Protein AF-A0A954GUY1-F1 (afdb_monomer_lite)

pLDDT: mean 86.84, std 15.55, range [29.59, 98.56]

Structure (mmCIF, N/CA/C/O backbone):
data_AF-A0A954GUY1-F1
#
_entry.id   AF-A0A954GUY1-F1
#
loop_
_atom_site.group_PDB
_atom_site.id
_atom_site.type_symbol
_atom_site.label_atom_id
_atom_site.label_alt_id
_atom_site.label_comp_id
_atom_site.label_asym_id
_atom_site.label_entity_id
_atom_site.label_seq_id
_atom_site.pdbx_PDB_ins_code
_atom_site.Cartn_x
_atom_site.Cartn_y
_atom_site.Cartn_z
_atom_site.occupancy
_atom_site.B_iso_or_equiv
_atom_site.auth_seq_id
_atom_site.auth_comp_id
_atom_site.auth_asym_id
_atom_site.auth_atom_id
_atom_site.pdbx_PDB_model_num
ATOM 1 N N . MET A 1 1 ? -29.092 -12.539 10.239 1.00 31.38 1 MET A N 1
ATOM 2 C CA . MET A 1 1 ? -29.352 -12.751 8.802 1.00 31.38 1 MET A CA 1
ATOM 3 C C . MET A 1 1 ? -28.123 -12.227 8.093 1.00 31.38 1 MET A C 1
ATOM 5 O O . MET A 1 1 ? -27.910 -11.026 8.107 1.00 31.38 1 MET A O 1
ATOM 9 N N . ASN A 1 2 ? -27.245 -13.135 7.669 1.00 33.47 2 ASN A N 1
ATOM 10 C CA . ASN A 1 2 ? -25.971 -12.794 7.042 1.00 33.47 2 ASN A CA 1
ATOM 11 C C . ASN A 1 2 ? -26.189 -12.755 5.531 1.00 33.47 2 ASN A C 1
ATOM 13 O O . ASN A 1 2 ? -26.089 -13.796 4.884 1.00 33.47 2 ASN A O 1
ATOM 17 N N . ASP A 1 3 ? -26.485 -11.577 4.988 1.00 29.59 3 ASP A N 1
ATOM 18 C CA . ASP A 1 3 ? -26.304 -11.338 3.558 1.00 29.59 3 ASP A CA 1
ATOM 19 C C . ASP A 1 3 ? -24.805 -11.185 3.309 1.00 29.59 3 ASP A C 1
ATOM 21 O O . ASP A 1 3 ? -24.199 -10.134 3.513 1.00 29.59 3 ASP A O 1
ATOM 25 N N . THR A 1 4 ? -24.178 -12.291 2.920 1.00 36.16 4 THR A N 1
ATOM 26 C CA . THR A 1 4 ? -22.857 -12.262 2.302 1.00 36.16 4 THR A CA 1
ATOM 27 C C . THR A 1 4 ? -23.046 -11.748 0.879 1.00 36.16 4 THR A C 1
ATOM 29 O O . THR A 1 4 ? -23.189 -12.524 -0.061 1.00 36.16 4 THR A O 1
ATOM 32 N N . ASN A 1 5 ? -23.067 -10.420 0.721 1.00 36.03 5 ASN A N 1
ATOM 33 C CA . ASN A 1 5 ? -22.909 -9.757 -0.575 1.00 36.03 5 ASN A CA 1
ATOM 34 C C . ASN A 1 5 ? -21.495 -10.038 -1.100 1.00 36.03 5 ASN A C 1
ATOM 36 O O . ASN A 1 5 ? -20.594 -9.206 -1.042 1.00 36.03 5 ASN A O 1
ATOM 40 N N . THR A 1 6 ? -21.288 -11.259 -1.578 1.00 42.12 6 THR A N 1
ATOM 41 C CA . THR A 1 6 ? -20.234 -11.561 -2.533 1.00 42.12 6 THR A CA 1
ATOM 42 C C . THR A 1 6 ? -20.840 -11.276 -3.894 1.00 42.12 6 THR A C 1
ATOM 44 O O . THR A 1 6 ? -21.553 -12.101 -4.459 1.00 42.12 6 THR A O 1
ATOM 47 N N . GLU A 1 7 ? -20.630 -10.061 -4.402 1.00 46.75 7 GLU A N 1
ATOM 48 C CA . GLU A 1 7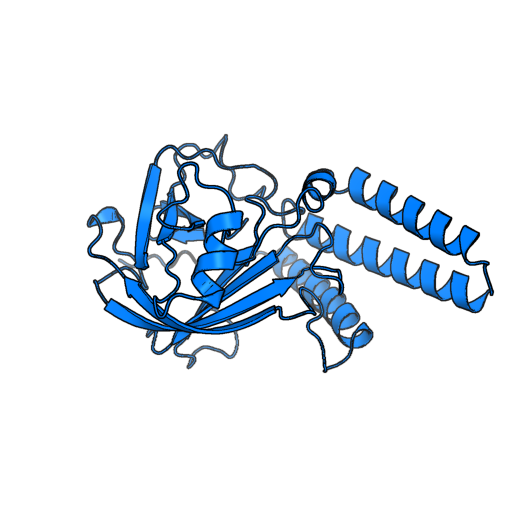 ? -20.864 -9.805 -5.819 1.00 46.75 7 GLU A CA 1
ATOM 49 C C . GLU A 1 7 ? -19.947 -10.753 -6.596 1.00 46.75 7 GLU A C 1
ATOM 51 O O . GLU A 1 7 ? -18.726 -10.589 -6.646 1.00 46.75 7 GLU A O 1
ATOM 56 N N . THR A 1 8 ? -20.526 -11.812 -7.155 1.00 47.88 8 THR A N 1
ATOM 57 C CA . THR A 1 8 ? -19.846 -12.635 -8.145 1.00 47.88 8 THR A CA 1
ATOM 58 C C . THR A 1 8 ? -19.613 -11.738 -9.353 1.00 47.88 8 THR A C 1
ATOM 60 O O . THR A 1 8 ? -20.567 -11.412 -10.060 1.00 47.88 8 THR A O 1
ATOM 63 N N . GLY A 1 9 ? -18.367 -11.289 -9.535 1.00 54.41 9 GLY A N 1
ATOM 64 C CA . GLY A 1 9 ? -17.975 -10.423 -10.645 1.00 54.41 9 GLY A CA 1
ATOM 65 C C . GLY A 1 9 ? -18.486 -10.954 -11.984 1.00 54.41 9 GLY A C 1
ATOM 66 O O . GLY A 1 9 ? -18.599 -12.166 -12.196 1.00 54.41 9 GLY A O 1
ATOM 67 N N . SER A 1 10 ? -18.825 -10.035 -12.881 1.00 64.19 10 SER A N 1
ATOM 68 C CA . SER A 1 10 ? -19.321 -10.355 -14.217 1.00 64.19 10 SER A CA 1
ATOM 69 C C . SER A 1 10 ? -18.296 -11.187 -15.008 1.00 64.19 10 SER A C 1
ATOM 71 O O . SER A 1 10 ? -17.106 -11.215 -14.685 1.00 64.19 10 SER A O 1
ATOM 73 N N . GLY A 1 11 ? -18.726 -11.854 -16.087 1.00 70.88 11 GLY A N 1
ATOM 74 C CA . GLY A 1 11 ? -17.804 -12.587 -16.971 1.00 70.88 11 GLY A CA 1
ATOM 75 C C . GLY A 1 11 ? -16.647 -11.720 -17.495 1.00 70.88 11 GLY A C 1
ATOM 76 O O . GLY A 1 11 ? -15.537 -12.219 -17.678 1.00 70.88 11 GLY A O 1
ATOM 77 N N . ASP A 1 12 ? -16.878 -10.414 -17.641 1.00 80.75 12 ASP A N 1
ATOM 78 C CA . ASP A 1 12 ? -15.873 -9.436 -18.058 1.00 80.75 12 ASP A CA 1
ATOM 79 C C . ASP A 1 12 ? -14.805 -9.188 -16.977 1.00 80.75 12 ASP A C 1
ATOM 81 O O . ASP A 1 12 ? -13.627 -9.008 -17.301 1.00 80.75 12 ASP A O 1
ATOM 85 N N . ASP A 1 13 ? -15.172 -9.247 -15.692 1.00 86.62 13 ASP A N 1
ATOM 86 C CA . ASP A 1 13 ? -14.234 -9.060 -14.577 1.00 86.62 13 ASP A CA 1
ATOM 87 C C . ASP A 1 13 ? -13.261 -10.237 -14.466 1.00 86.62 13 ASP A C 1
ATOM 89 O O . ASP A 1 13 ? -12.063 -10.047 -14.243 1.00 86.62 13 ASP A O 1
ATOM 93 N N . ALA A 1 14 ? -13.740 -11.462 -14.699 1.00 87.88 14 ALA A N 1
ATOM 94 C CA . ALA A 1 14 ? -12.888 -12.649 -14.720 1.00 87.88 14 ALA A CA 1
ATOM 95 C C . ALA A 1 14 ? -11.826 -12.570 -15.832 1.00 87.88 14 ALA A C 1
ATOM 97 O O . ALA A 1 14 ? -10.655 -12.881 -15.594 1.00 87.88 14 ALA A O 1
ATOM 98 N N . VAL A 1 15 ? -12.214 -12.106 -17.026 1.00 94.06 15 VAL A N 1
ATOM 99 C CA . VAL A 1 15 ? -11.291 -11.903 -18.155 1.00 94.06 15 VAL A CA 1
ATOM 100 C C . VAL A 1 15 ? -10.255 -10.829 -17.826 1.00 94.06 15 VAL A C 1
ATOM 102 O O . VAL A 1 15 ? -9.061 -11.044 -18.041 1.00 94.06 15 VAL A O 1
ATOM 105 N N . LEU A 1 16 ? -10.685 -9.697 -17.263 1.00 94.62 16 LEU A N 1
ATOM 106 C CA . LEU A 1 16 ? -9.789 -8.617 -16.850 1.00 94.62 16 LEU A CA 1
ATOM 107 C C . LEU A 1 16 ? -8.754 -9.095 -15.821 1.00 94.62 16 LEU A C 1
ATOM 109 O O . LEU A 1 16 ? -7.556 -8.842 -15.976 1.00 94.62 16 LEU A O 1
ATOM 113 N N . LEU A 1 17 ? -9.197 -9.808 -14.784 1.00 92.31 17 LEU A N 1
ATOM 114 C CA . LEU A 1 17 ? -8.309 -10.346 -13.754 1.00 92.31 17 LEU A CA 1
ATOM 115 C C . LEU A 1 17 ? -7.301 -11.335 -14.341 1.00 92.31 17 LEU A C 1
ATOM 117 O O . LEU A 1 17 ? -6.128 -11.301 -13.967 1.00 92.31 17 LEU A O 1
ATOM 121 N N . GLU A 1 18 ? -7.715 -12.174 -15.289 1.00 94.25 18 GLU A N 1
ATOM 122 C CA . GLU A 1 18 ? -6.805 -13.110 -15.949 1.00 94.25 18 GLU A CA 1
ATOM 123 C C . GLU A 1 18 ? -5.757 -12.395 -16.812 1.00 94.25 18 GLU A C 1
ATOM 125 O O . GLU A 1 18 ? -4.575 -12.744 -16.781 1.00 94.25 18 GLU A O 1
ATOM 130 N N . GLN A 1 19 ? -6.139 -11.323 -17.510 1.00 96.19 19 GLN A N 1
ATOM 131 C CA . GLN A 1 19 ? -5.190 -10.483 -18.246 1.00 96.19 19 GLN A CA 1
ATOM 132 C C . GLN A 1 19 ? -4.168 -9.823 -17.313 1.00 96.19 19 GLN A C 1
ATOM 134 O O . GLN A 1 19 ? -2.970 -9.814 -17.617 1.00 96.19 19 GLN A O 1
ATOM 139 N N . ILE A 1 20 ? -4.615 -9.312 -16.162 1.00 95.50 20 ILE A N 1
ATOM 140 C CA . ILE A 1 20 ? -3.731 -8.731 -15.145 1.00 95.50 20 ILE A CA 1
ATOM 141 C C . ILE A 1 20 ? -2.774 -9.796 -14.602 1.00 95.50 20 ILE A C 1
ATOM 143 O O . ILE A 1 20 ? -1.567 -9.551 -14.547 1.00 95.50 20 ILE A O 1
ATOM 147 N N . ARG A 1 21 ? -3.268 -10.995 -14.257 1.00 92.75 21 ARG A N 1
ATOM 148 C CA . ARG A 1 21 ? -2.424 -12.115 -13.805 1.00 92.75 21 ARG A CA 1
ATOM 149 C C . ARG A 1 21 ? -1.386 -12.493 -14.854 1.00 92.75 21 ARG A C 1
ATOM 151 O O . ARG A 1 21 ? -0.208 -12.609 -14.523 1.00 92.75 21 ARG A O 1
ATOM 158 N N . GLY A 1 22 ? -1.791 -12.628 -16.116 1.00 94.12 22 GLY A N 1
ATOM 159 C CA . GLY A 1 22 ? -0.888 -12.942 -17.221 1.00 94.12 22 GLY A CA 1
ATOM 160 C C . GLY A 1 22 ? 0.193 -11.877 -17.424 1.00 94.12 22 GLY A C 1
ATOM 161 O O . GLY A 1 22 ? 1.364 -12.208 -17.612 1.00 94.12 22 GLY A O 1
ATOM 162 N N . ALA A 1 23 ? -0.166 -10.594 -17.339 1.00 93.06 23 ALA A N 1
ATOM 163 C CA . ALA A 1 23 ? 0.793 -9.497 -17.426 1.00 93.06 23 ALA A CA 1
ATOM 164 C C . ALA A 1 23 ? 1.760 -9.478 -16.227 1.00 93.06 23 ALA A C 1
ATOM 166 O O . ALA A 1 23 ? 2.970 -9.356 -16.417 1.00 93.06 23 ALA A O 1
ATOM 167 N N . MET A 1 24 ? 1.261 -9.679 -15.005 1.00 90.94 24 MET A N 1
ATOM 168 C CA . MET A 1 24 ? 2.088 -9.763 -13.796 1.00 90.94 24 MET A CA 1
ATOM 169 C C . MET A 1 24 ? 3.015 -10.982 -13.794 1.00 90.94 24 MET A C 1
ATOM 171 O O . MET A 1 24 ? 4.158 -10.877 -13.347 1.00 90.94 24 MET A O 1
ATOM 175 N N . LYS A 1 25 ? 2.574 -12.120 -14.342 1.00 90.81 25 LYS A N 1
ATOM 176 C CA . LYS A 1 25 ? 3.417 -13.309 -14.513 1.00 90.81 25 LYS A CA 1
ATOM 177 C C . LYS A 1 25 ? 4.638 -13.000 -15.381 1.00 90.81 25 LYS A C 1
ATOM 179 O O . LYS A 1 25 ? 5.750 -13.314 -14.972 1.00 90.81 25 LYS A O 1
ATOM 184 N N . LYS A 1 26 ? 4.454 -12.297 -16.505 1.00 89.69 26 LYS A N 1
ATOM 185 C CA . LYS A 1 26 ? 5.567 -11.858 -17.371 1.00 89.69 26 LYS A CA 1
ATOM 186 C C . LYS A 1 26 ? 6.547 -10.941 -16.639 1.00 89.69 26 LYS A C 1
ATOM 188 O O . LYS A 1 26 ? 7.754 -11.051 -16.835 1.00 89.69 26 LYS A O 1
ATOM 193 N N . VAL A 1 27 ? 6.046 -10.049 -15.779 1.00 86.94 27 VAL A N 1
ATOM 194 C CA . VAL A 1 27 ? 6.910 -9.216 -14.925 1.00 86.94 27 VAL A CA 1
ATOM 195 C C . VA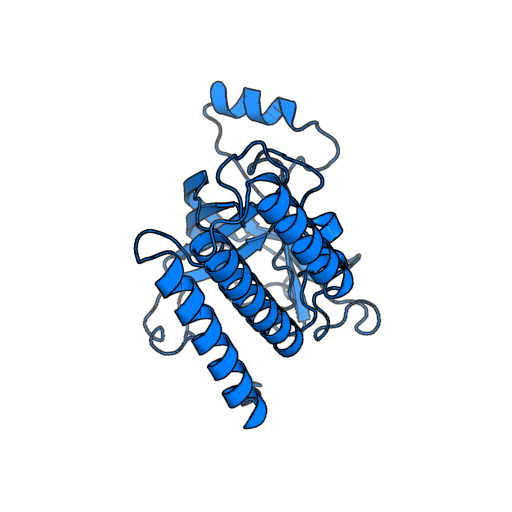L A 1 27 ? 7.748 -10.097 -13.997 1.00 86.94 27 VAL A C 1
ATOM 197 O O . VAL A 1 27 ? 8.954 -9.886 -13.888 1.00 86.94 27 VAL A O 1
ATOM 200 N N . HIS A 1 28 ? 7.136 -11.097 -13.355 1.00 85.81 28 HIS A N 1
ATOM 201 C CA . HIS A 1 28 ? 7.844 -12.001 -12.449 1.00 85.81 28 HIS A CA 1
ATOM 202 C C . HIS A 1 28 ? 8.887 -12.867 -13.171 1.00 85.81 28 HIS A C 1
ATOM 204 O O . HIS A 1 28 ? 10.012 -12.989 -12.695 1.00 85.81 28 HIS A O 1
ATOM 210 N N . GLU A 1 29 ? 8.553 -13.390 -14.352 1.00 87.62 29 GLU A N 1
ATOM 211 C CA . GLU A 1 29 ? 9.489 -14.114 -15.224 1.00 87.62 29 GLU A CA 1
ATOM 212 C C . GLU A 1 29 ? 10.697 -13.245 -15.607 1.00 87.62 29 GLU A C 1
ATOM 214 O O . GLU A 1 29 ? 11.823 -13.737 -15.631 1.00 87.62 29 GLU A O 1
ATOM 219 N N . GLY A 1 30 ? 10.483 -11.946 -15.846 1.00 81.50 30 GLY A N 1
ATOM 220 C CA . GLY A 1 30 ? 11.549 -11.003 -16.188 1.00 81.50 30 GLY A CA 1
ATOM 221 C C . GLY A 1 30 ? 12.507 -10.672 -15.037 1.00 81.50 30 GLY A C 1
ATOM 222 O O . GLY A 1 30 ? 13.694 -10.470 -15.283 1.00 81.50 30 GLY A O 1
ATOM 223 N N . VAL A 1 31 ? 12.025 -10.617 -13.789 1.00 79.50 31 VAL A N 1
ATOM 224 C CA . VAL A 1 31 ? 12.880 -10.350 -12.609 1.00 79.50 31 VAL A CA 1
ATOM 225 C C . VAL A 1 31 ? 13.459 -11.620 -11.974 1.00 79.50 31 VAL A C 1
ATOM 227 O O . VAL A 1 31 ? 14.430 -11.543 -11.221 1.00 79.50 31 VAL A O 1
ATOM 230 N N . GLY A 1 32 ? 12.880 -12.783 -12.277 1.00 82.25 32 GLY A N 1
ATOM 231 C CA . GLY A 1 32 ? 13.267 -14.079 -11.731 1.00 82.25 32 GLY A CA 1
ATOM 232 C C . GLY A 1 32 ? 12.738 -14.352 -10.317 1.00 82.25 32 GLY A C 1
ATOM 233 O O . GLY A 1 32 ? 12.155 -13.500 -9.650 1.00 82.25 32 GLY A O 1
ATOM 234 N N . MET A 1 33 ? 12.986 -15.572 -9.831 1.00 78.88 33 MET A N 1
ATOM 235 C CA . MET A 1 33 ? 12.438 -16.081 -8.561 1.00 78.88 33 MET A CA 1
ATOM 236 C C . MET A 1 33 ? 13.001 -15.395 -7.306 1.00 78.88 33 MET A C 1
ATOM 238 O O . MET A 1 33 ? 12.414 -15.493 -6.232 1.00 78.88 33 MET A O 1
ATOM 242 N N . ALA A 1 34 ? 14.146 -14.717 -7.420 1.00 82.94 34 ALA A N 1
ATOM 243 C CA . ALA A 1 34 ? 14.807 -14.075 -6.286 1.00 82.94 34 ALA A CA 1
ATOM 244 C C . ALA A 1 34 ? 14.087 -12.799 -5.814 1.00 82.94 34 ALA A C 1
ATOM 246 O O . ALA A 1 34 ? 14.238 -12.395 -4.660 1.00 82.94 34 ALA A O 1
ATOM 247 N N . PHE A 1 35 ? 13.303 -12.161 -6.690 1.00 85.50 35 PHE A N 1
ATOM 248 C CA . PHE A 1 35 ? 12.705 -10.855 -6.431 1.00 85.50 35 PHE A CA 1
ATOM 249 C C . PHE A 1 35 ? 11.193 -10.857 -6.649 1.00 85.50 35 PHE A C 1
ATOM 251 O O . PHE A 1 35 ? 10.642 -11.576 -7.480 1.00 85.50 35 PHE A O 1
ATOM 258 N N . ARG A 1 36 ? 10.497 -9.992 -5.906 1.00 87.62 36 ARG A N 1
ATOM 259 C CA . ARG A 1 36 ? 9.082 -9.710 -6.170 1.00 87.62 36 ARG A CA 1
ATOM 260 C C . ARG A 1 36 ? 8.968 -8.872 -7.443 1.00 87.62 36 ARG A C 1
ATOM 262 O O . ARG A 1 36 ? 9.752 -7.947 -7.628 1.00 87.62 36 ARG A O 1
ATOM 269 N N . GLY A 1 37 ? 7.966 -9.152 -8.281 1.00 84.56 37 GLY A N 1
ATOM 270 C CA . GLY A 1 37 ? 7.731 -8.393 -9.520 1.00 84.56 37 GLY A CA 1
ATOM 271 C C . GLY A 1 37 ? 7.435 -6.904 -9.293 1.00 84.56 37 GLY A C 1
ATOM 272 O O . GLY A 1 37 ? 7.699 -6.083 -10.163 1.00 84.56 37 GLY A O 1
ATOM 273 N N . GLN A 1 38 ? 6.921 -6.556 -8.112 1.00 87.44 38 GLN A N 1
ATOM 274 C CA . GLN A 1 38 ? 6.790 -5.191 -7.607 1.00 87.44 38 GLN A CA 1
ATOM 275 C C . GLN A 1 38 ? 7.314 -5.148 -6.175 1.00 87.44 38 GLN A C 1
ATOM 277 O O . GLN A 1 38 ? 7.279 -6.156 -5.464 1.00 87.44 38 GLN A O 1
ATOM 282 N N . HIS A 1 39 ? 7.801 -3.988 -5.744 1.00 90.62 39 HIS A N 1
ATOM 283 C CA . HIS A 1 39 ? 8.464 -3.842 -4.449 1.00 90.62 39 HIS A CA 1
ATOM 284 C C . HIS A 1 39 ? 9.621 -4.853 -4.225 1.00 90.62 39 HIS A C 1
ATOM 286 O O . HIS A 1 39 ? 9.645 -5.546 -3.190 1.00 90.62 39 HIS A O 1
ATOM 292 N N . PRO A 1 40 ? 10.567 -4.994 -5.183 1.00 88.12 40 PRO A N 1
ATOM 293 C CA . PRO A 1 40 ? 11.579 -6.051 -5.171 1.00 88.12 40 PRO A CA 1
ATOM 294 C C . PRO A 1 40 ? 12.547 -5.921 -3.989 1.00 88.12 40 PRO A C 1
ATOM 296 O O . PRO A 1 40 ? 12.820 -6.914 -3.310 1.00 88.12 40 PRO A O 1
ATOM 299 N N . LYS A 1 41 ? 13.008 -4.699 -3.684 1.00 87.19 41 LYS A N 1
ATOM 300 C CA . LYS A 1 41 ? 13.929 -4.432 -2.571 1.00 87.19 41 LYS A CA 1
ATOM 301 C C . LYS A 1 41 ? 13.173 -4.438 -1.243 1.00 87.19 41 LYS A C 1
ATOM 303 O O . LYS A 1 41 ? 12.290 -3.611 -1.010 1.00 87.19 41 LYS A O 1
ATOM 308 N N . GLY A 1 42 ? 13.530 -5.369 -0.360 1.00 87.75 42 GLY A N 1
ATOM 309 C CA . GLY A 1 42 ? 13.155 -5.316 1.053 1.00 87.75 42 GLY A CA 1
ATOM 310 C C . GLY A 1 42 ? 14.113 -4.409 1.823 1.00 87.75 42 GLY A C 1
ATOM 311 O O . GLY A 1 42 ? 15.320 -4.504 1.636 1.00 87.75 42 GLY A O 1
ATOM 312 N N . LEU A 1 43 ? 13.573 -3.541 2.674 1.00 85.44 43 LEU A N 1
ATOM 313 C CA . LEU A 1 43 ? 14.355 -2.736 3.618 1.00 85.44 43 LEU A CA 1
ATOM 314 C C . LEU A 1 43 ? 14.569 -3.473 4.941 1.00 85.44 43 LEU A C 1
ATOM 316 O O . LEU A 1 43 ? 15.591 -3.303 5.592 1.00 85.44 43 LEU A O 1
ATOM 320 N N . GLY A 1 44 ? 13.606 -4.306 5.325 1.00 85.19 44 GLY A N 1
ATOM 321 C CA . GLY A 1 44 ? 13.669 -5.100 6.539 1.00 85.19 44 GLY A CA 1
ATOM 322 C C . GLY A 1 44 ? 12.398 -5.910 6.729 1.00 85.19 44 GLY A C 1
ATOM 323 O O . GLY A 1 44 ? 11.338 -5.562 6.198 1.00 85.19 44 GLY A O 1
ATOM 324 N N . VAL A 1 45 ? 12.528 -6.998 7.478 1.00 90.62 45 VAL A N 1
ATOM 325 C CA . VAL A 1 45 ? 11.409 -7.787 7.988 1.00 90.62 45 VAL A CA 1
ATOM 326 C C . VAL A 1 45 ? 11.554 -7.825 9.498 1.00 90.62 45 VAL A C 1
ATOM 328 O O . VAL A 1 45 ? 12.611 -8.196 10.002 1.00 90.62 45 VAL A O 1
ATOM 331 N N . VAL A 1 46 ? 10.512 -7.408 10.204 1.00 89.25 46 VAL A N 1
ATOM 332 C CA . VAL A 1 46 ? 10.501 -7.341 11.665 1.00 89.25 46 VAL A CA 1
ATOM 333 C C . VAL A 1 46 ? 9.343 -8.160 12.209 1.00 89.25 46 VAL A C 1
ATOM 335 O O . VAL A 1 46 ? 8.290 -8.256 11.578 1.00 89.25 46 VAL A O 1
ATOM 338 N N . HIS A 1 47 ? 9.553 -8.761 13.374 1.00 93.25 47 HIS A N 1
ATOM 339 C CA . HIS A 1 47 ? 8.502 -9.415 14.140 1.00 93.25 47 HIS A CA 1
ATOM 340 C C . HIS A 1 47 ? 7.984 -8.446 15.203 1.00 93.25 47 HIS A C 1
ATOM 342 O O . HIS A 1 47 ? 8.770 -7.707 15.796 1.00 93.25 47 HIS A O 1
ATOM 348 N N . GLY A 1 48 ? 6.682 -8.466 15.461 1.00 92.31 48 GLY A N 1
ATOM 349 C CA . GLY A 1 48 ? 6.056 -7.589 16.442 1.00 92.31 48 GLY A CA 1
ATOM 350 C C . GLY A 1 48 ? 4.759 -8.155 17.001 1.00 92.31 48 GLY A C 1
ATOM 351 O O . GLY A 1 48 ? 4.402 -9.313 16.768 1.00 92.31 48 GLY A O 1
ATOM 352 N N . ALA A 1 49 ? 4.048 -7.304 17.733 1.00 96.56 49 ALA A N 1
ATOM 353 C CA . ALA A 1 49 ? 2.692 -7.551 18.194 1.00 96.56 49 ALA A CA 1
ATOM 354 C C . ALA A 1 49 ? 1.780 -6.468 17.616 1.00 96.56 49 ALA A C 1
ATOM 356 O O . ALA A 1 49 ? 2.141 -5.300 17.665 1.00 96.56 49 ALA A O 1
ATOM 357 N N . PHE A 1 50 ? 0.631 -6.874 17.086 1.00 98.25 50 PHE A N 1
ATOM 358 C CA . PHE A 1 50 ? -0.435 -5.986 16.636 1.00 98.25 50 PHE A CA 1
ATOM 359 C C . PHE A 1 50 ? -1.554 -6.029 17.673 1.00 98.25 50 PHE A C 1
ATOM 361 O O . PHE A 1 50 ? -2.206 -7.065 17.837 1.00 98.25 50 PHE A O 1
ATOM 368 N N . GLN A 1 51 ? -1.716 -4.948 18.421 1.00 98.38 51 GLN A N 1
ATOM 369 C CA . GLN A 1 51 ? -2.564 -4.864 19.601 1.00 98.38 51 GLN A CA 1
ATOM 370 C C . GLN A 1 51 ? -3.857 -4.146 19.244 1.00 98.38 51 GLN A C 1
ATOM 372 O O . GLN A 1 51 ? -3.898 -2.923 19.178 1.00 98.38 51 GLN A O 1
ATOM 377 N N . VAL A 1 52 ? -4.924 -4.907 19.018 1.00 98.56 52 VAL A N 1
ATOM 378 C CA . VAL A 1 52 ? -6.262 -4.354 18.800 1.00 98.56 52 VAL A CA 1
ATOM 379 C C . VAL A 1 52 ? -6.760 -3.720 20.090 1.00 98.56 52 VAL A C 1
ATOM 381 O O . VAL A 1 52 ? -6.758 -4.354 21.149 1.00 98.56 52 VAL A O 1
ATOM 384 N N . HIS A 1 53 ? -7.188 -2.468 19.989 1.00 98.06 53 HIS A N 1
ATOM 385 C CA . HIS A 1 53 ? -7.698 -1.693 21.107 1.00 98.06 53 HIS A CA 1
ATOM 386 C C . HIS A 1 53 ? -9.165 -2.014 21.399 1.00 98.06 53 HIS A C 1
ATOM 388 O O . HIS A 1 53 ? -9.893 -2.586 20.589 1.00 98.06 53 HIS A O 1
ATOM 394 N N . GLU A 1 54 ? -9.618 -1.564 22.564 1.00 97.81 54 GLU A N 1
ATOM 395 C CA . GLU A 1 54 ? -11.041 -1.415 22.827 1.00 97.81 54 GLU A CA 1
ATOM 396 C C . GLU A 1 54 ? -11.571 -0.203 22.055 1.00 97.81 54 GLU A C 1
ATOM 398 O O . GLU A 1 54 ? -11.204 0.938 22.339 1.00 97.81 54 GLU A O 1
ATOM 403 N N . VAL A 1 55 ? -12.403 -0.460 21.046 1.00 96.19 55 VAL A N 1
ATOM 404 C CA . VAL A 1 55 ? -12.928 0.555 20.121 1.00 96.19 55 VAL A CA 1
ATOM 405 C C . VAL A 1 55 ? -14.445 0.697 20.274 1.00 96.19 55 VAL A C 1
ATOM 407 O O . VAL A 1 55 ? -15.106 -0.227 20.769 1.00 96.19 55 VAL A O 1
ATOM 410 N N . PRO A 1 56 ? -15.041 1.835 19.852 1.00 96.44 56 PRO A N 1
ATOM 411 C CA . PRO A 1 56 ? -16.490 2.002 19.872 1.00 96.44 56 PRO A CA 1
ATOM 412 C C . PRO A 1 56 ? -17.201 0.841 19.174 1.00 96.44 56 PRO A C 1
ATOM 414 O O . PRO A 1 56 ? -16.722 0.338 18.161 1.00 96.44 56 PRO A O 1
ATOM 417 N N . ILE A 1 57 ? -18.367 0.444 19.690 1.00 96.50 57 ILE A N 1
ATOM 418 C CA . ILE A 1 57 ? -19.091 -0.759 19.243 1.00 96.50 57 ILE A CA 1
ATOM 419 C C . ILE A 1 57 ? -19.331 -0.801 17.726 1.00 96.50 57 ILE A C 1
ATOM 421 O O . ILE A 1 57 ? -19.252 -1.866 17.123 1.00 96.50 57 ILE A O 1
ATOM 425 N N . ALA A 1 58 ? -19.551 0.360 17.103 1.00 96.12 58 ALA A N 1
ATOM 426 C CA . ALA A 1 58 ? -19.738 0.497 15.660 1.00 96.12 58 ALA A CA 1
ATOM 427 C C . ALA A 1 58 ? -18.516 0.041 14.840 1.00 96.12 58 ALA A C 1
ATOM 429 O O . ALA A 1 58 ? -18.666 -0.406 13.706 1.00 96.12 58 ALA A O 1
ATOM 430 N N . TYR A 1 59 ? -17.319 0.109 15.424 1.00 97.19 59 TYR A N 1
ATOM 431 C CA . TYR A 1 59 ? -16.054 -0.230 14.779 1.00 97.19 59 TYR A CA 1
ATOM 432 C C . TYR A 1 59 ? -15.524 -1.612 15.153 1.00 97.19 59 TYR A C 1
ATOM 434 O O . TYR A 1 59 ? -14.438 -1.974 14.713 1.00 97.19 59 TYR A O 1
ATOM 442 N N . ARG A 1 60 ? -16.271 -2.417 15.914 1.00 97.19 60 ARG A N 1
ATOM 443 C CA . ARG A 1 60 ? -15.865 -3.778 16.285 1.00 97.19 60 ARG A CA 1
ATOM 444 C C . ARG A 1 60 ? -16.202 -4.778 15.175 1.00 97.19 60 ARG A C 1
ATOM 446 O O . ARG A 1 60 ? -17.207 -5.480 15.243 1.00 97.19 60 ARG A O 1
ATOM 453 N N . VAL A 1 61 ? -15.362 -4.838 14.140 1.00 96.00 61 VAL A N 1
ATOM 454 C CA . VAL A 1 61 ? -15.576 -5.685 12.952 1.00 96.00 61 VAL A CA 1
ATOM 455 C C . VAL A 1 61 ? -14.370 -6.587 12.691 1.00 96.00 61 VAL A C 1
ATOM 457 O O . VAL A 1 61 ? -13.228 -6.130 12.653 1.00 96.00 61 VAL A O 1
ATOM 460 N N . GLY A 1 62 ? -14.623 -7.876 12.441 1.00 94.44 62 GLY A N 1
ATOM 461 C CA . GLY A 1 62 ? -13.605 -8.825 11.982 1.00 94.44 62 GLY A CA 1
ATOM 462 C C . GLY A 1 62 ? -12.429 -8.943 12.952 1.00 94.44 62 GLY A C 1
ATOM 463 O O . GLY A 1 62 ? -12.621 -9.244 14.128 1.00 94.44 62 GLY A O 1
ATOM 464 N N . VAL A 1 63 ? -11.205 -8.686 12.473 1.00 96.38 63 VAL A N 1
ATOM 465 C CA . VAL A 1 63 ? -9.992 -8.744 13.313 1.00 96.38 63 VAL A CA 1
ATOM 466 C C . VAL A 1 63 ? -10.023 -7.755 14.483 1.00 96.38 63 VAL A C 1
ATOM 468 O O . VAL A 1 63 ? -9.338 -7.996 15.473 1.00 96.38 63 VAL A O 1
ATOM 471 N N . PHE A 1 64 ? -10.841 -6.700 14.384 1.00 97.75 64 PHE A N 1
ATOM 472 C CA . PHE A 1 64 ? -11.013 -5.647 15.387 1.00 97.75 64 PHE A CA 1
ATOM 473 C C . PHE A 1 64 ? -12.247 -5.850 16.285 1.00 97.75 64 PHE A C 1
ATOM 475 O O . PHE A 1 64 ? -12.654 -4.933 16.992 1.00 97.75 64 PHE A O 1
ATOM 482 N N . ALA A 1 65 ? -12.894 -7.022 16.231 1.00 96.50 65 ALA A N 1
ATOM 483 C CA . ALA A 1 65 ? -14.122 -7.288 16.983 1.00 96.50 65 ALA A CA 1
ATOM 484 C C . ALA A 1 65 ? -13.924 -7.284 18.510 1.00 96.50 65 ALA A C 1
ATOM 486 O O . ALA A 1 65 ? -14.838 -6.916 19.247 1.00 96.50 65 ALA A O 1
ATOM 487 N N . GLU A 1 66 ? -12.738 -7.678 18.978 1.00 97.12 66 GLU A N 1
ATOM 488 C CA . GLU A 1 66 ? -12.385 -7.753 20.395 1.00 97.12 66 GLU A CA 1
ATOM 489 C C . GLU A 1 66 ? -10.952 -7.248 20.620 1.00 97.12 66 GLU A C 1
ATOM 491 O O . GLU A 1 66 ? -10.089 -7.493 19.767 1.00 97.12 66 GLU A O 1
ATOM 496 N N . PRO A 1 67 ? -10.662 -6.609 21.771 1.00 98.00 67 PRO A N 1
ATOM 497 C CA . PRO A 1 67 ? -9.296 -6.271 22.152 1.00 98.00 67 PRO A CA 1
ATOM 498 C C . PRO A 1 67 ? -8.429 -7.529 22.229 1.00 98.00 67 PRO A C 1
ATOM 500 O O . PRO A 1 67 ? -8.685 -8.437 23.024 1.00 98.00 67 PRO A O 1
ATOM 503 N N . LYS A 1 68 ? -7.397 -7.602 21.388 1.00 96.81 68 LYS A N 1
ATOM 504 C CA . LYS A 1 68 ? -6.554 -8.792 21.250 1.00 96.81 68 LYS A CA 1
ATOM 505 C C . LYS A 1 68 ? -5.211 -8.449 20.624 1.00 96.81 68 LYS A C 1
ATOM 507 O O . LYS A 1 68 ? -5.128 -7.649 19.698 1.00 96.81 68 LYS A O 1
ATOM 512 N N . SER A 1 69 ? -4.167 -9.139 21.072 1.00 98.06 69 SER A N 1
ATOM 513 C CA . SER A 1 69 ? -2.841 -9.065 20.460 1.00 98.06 69 SER A CA 1
ATOM 514 C C . SER A 1 69 ? -2.617 -10.218 19.485 1.00 98.06 69 SER A C 1
ATOM 516 O O . SER A 1 69 ? -2.771 -11.386 19.849 1.00 98.06 69 SER A O 1
ATOM 518 N N . TYR A 1 70 ? -2.201 -9.897 18.262 1.00 98.50 70 TYR A N 1
ATOM 519 C CA . TYR A 1 70 ? -1.751 -10.862 17.261 1.00 98.50 70 TYR A CA 1
ATOM 520 C C . TYR A 1 70 ? -0.232 -10.787 17.114 1.00 98.50 70 TYR A C 1
ATOM 522 O O . TYR A 1 70 ? 0.332 -9.697 17.021 1.00 98.50 70 TYR A O 1
ATOM 530 N N . ALA A 1 71 ? 0.441 -11.937 17.044 1.00 98.31 71 ALA A N 1
ATOM 531 C CA . ALA A 1 71 ? 1.813 -11.966 16.546 1.00 98.31 71 ALA A CA 1
ATOM 532 C C . ALA A 1 71 ? 1.810 -11.530 15.074 1.00 98.31 71 ALA A C 1
ATOM 534 O O . ALA A 1 71 ? 0.914 -11.919 14.317 1.00 98.31 71 ALA A O 1
ATOM 535 N N . THR A 1 72 ? 2.784 -10.716 14.670 1.00 98.06 72 THR A N 1
ATOM 536 C CA . THR A 1 72 ? 2.823 -10.165 13.312 1.00 98.06 72 THR A CA 1
ATOM 537 C C . THR A 1 72 ? 4.227 -10.139 12.729 1.00 98.06 72 THR A C 1
ATOM 539 O O . THR A 1 72 ? 5.215 -9.941 13.438 1.00 98.06 72 THR A O 1
ATOM 542 N N . TRP A 1 73 ? 4.299 -10.307 11.411 1.00 97.94 73 TRP A N 1
ATOM 543 C CA . TRP A 1 73 ? 5.481 -9.994 10.616 1.00 97.94 73 TRP A CA 1
ATOM 544 C C . TRP A 1 73 ? 5.209 -8.759 9.768 1.00 97.94 73 TRP A C 1
ATOM 546 O O . TRP A 1 73 ? 4.210 -8.703 9.053 1.00 97.94 73 TRP A O 1
ATOM 556 N N . ILE A 1 74 ? 6.127 -7.795 9.797 1.00 96.25 74 ILE A N 1
ATOM 557 C CA . ILE A 1 74 ? 6.032 -6.568 9.008 1.00 96.25 74 ILE A CA 1
ATOM 558 C C . ILE A 1 74 ? 7.207 -6.507 8.043 1.00 96.25 74 ILE A C 1
ATOM 560 O O . ILE A 1 74 ? 8.364 -6.602 8.452 1.00 96.25 74 ILE A O 1
ATOM 564 N N . ARG A 1 75 ? 6.920 -6.330 6.752 1.00 95.44 75 ARG A N 1
ATOM 565 C CA . ARG A 1 75 ? 7.930 -6.118 5.712 1.00 95.44 75 ARG A CA 1
ATOM 566 C C . ARG A 1 75 ? 7.887 -4.684 5.204 1.00 95.44 75 ARG A C 1
ATOM 568 O O . ARG A 1 75 ? 6.875 -4.250 4.659 1.00 95.44 75 ARG A O 1
ATOM 575 N N . PHE A 1 76 ? 9.038 -4.024 5.248 1.00 91.50 76 PHE A N 1
ATOM 576 C CA . PHE A 1 76 ? 9.271 -2.735 4.602 1.00 91.50 76 PHE A CA 1
ATOM 577 C C . PHE A 1 76 ? 9.950 -2.920 3.244 1.00 91.50 76 PHE A C 1
ATOM 579 O O . PHE A 1 76 ? 10.785 -3.814 3.071 1.00 91.50 76 PHE A O 1
ATOM 586 N N . SER A 1 77 ? 9.609 -2.092 2.257 1.00 91.12 77 SER A N 1
ATOM 587 C CA . SER A 1 77 ? 10.105 -2.246 0.881 1.00 91.12 77 SER A CA 1
ATOM 588 C C . SER A 1 77 ? 10.135 -0.951 0.076 1.00 91.12 77 SER A C 1
ATOM 590 O O . SER A 1 77 ? 9.545 0.042 0.491 1.00 91.12 77 SER A O 1
ATOM 592 N N . ILE A 1 78 ? 10.796 -0.980 -1.084 1.00 87.12 78 ILE A N 1
ATOM 593 C CA . ILE A 1 78 ? 10.823 0.110 -2.075 1.00 87.12 78 ILE A CA 1
ATOM 594 C C . ILE A 1 78 ? 10.217 -0.379 -3.386 1.00 87.12 78 ILE A C 1
ATOM 596 O O . ILE A 1 78 ? 10.551 -1.481 -3.820 1.00 87.12 78 ILE A O 1
ATOM 600 N N . ALA A 1 79 ? 9.369 0.440 -4.016 1.00 83.44 79 ALA A N 1
ATOM 601 C CA . ALA A 1 79 ? 8.602 0.058 -5.200 1.00 83.44 79 ALA A CA 1
ATOM 602 C C . ALA A 1 79 ? 9.461 -0.248 -6.442 1.00 83.44 79 ALA A C 1
ATOM 604 O O . ALA A 1 79 ? 9.244 -1.287 -7.066 1.00 83.44 79 ALA A O 1
ATOM 605 N N . LYS A 1 80 ? 10.424 0.621 -6.795 1.00 73.94 80 LYS A N 1
ATOM 606 C CA . LYS A 1 80 ? 11.183 0.525 -8.065 1.00 73.94 80 LYS A CA 1
ATOM 607 C C . LYS A 1 80 ? 12.709 0.475 -7.916 1.00 73.94 80 LYS A C 1
ATOM 609 O O . LYS A 1 80 ? 13.348 -0.304 -8.614 1.00 73.94 80 LYS A O 1
ATOM 614 N N . GLU A 1 81 ? 13.291 1.308 -7.056 1.00 69.88 81 GLU A N 1
ATOM 615 C CA . GLU A 1 81 ? 14.736 1.589 -7.074 1.00 69.88 81 GLU A CA 1
ATOM 616 C C . GLU A 1 81 ? 15.532 0.800 -6.020 1.00 69.88 81 GLU A C 1
ATOM 618 O O . GLU A 1 81 ? 15.026 0.471 -4.942 1.00 69.88 81 GLU A O 1
ATOM 623 N N . TRP A 1 82 ? 16.806 0.522 -6.323 1.00 74.00 82 TRP A N 1
ATOM 624 C CA . TRP A 1 82 ? 17.734 -0.135 -5.391 1.00 74.00 82 TRP A CA 1
ATOM 625 C C . TRP A 1 82 ? 18.434 0.833 -4.436 1.00 74.00 82 TRP A C 1
ATOM 627 O O . TRP A 1 82 ? 18.803 0.415 -3.339 1.00 74.00 82 TRP A O 1
ATOM 637 N N . ASP A 1 83 ? 18.606 2.103 -4.804 1.00 78.88 83 ASP A N 1
ATOM 638 C CA . ASP A 1 83 ? 19.117 3.126 -3.885 1.00 78.88 83 ASP A CA 1
ATOM 639 C C . ASP A 1 83 ? 17.971 3.615 -2.989 1.00 78.88 83 ASP A C 1
ATOM 641 O O . ASP A 1 83 ? 16.994 4.192 -3.462 1.00 78.88 83 ASP A O 1
ATOM 645 N N . ASP A 1 84 ? 18.072 3.366 -1.683 1.00 70.75 84 ASP A N 1
ATOM 646 C CA . ASP A 1 84 ? 17.027 3.734 -0.719 1.00 70.75 84 ASP A CA 1
ATOM 647 C C . ASP A 1 84 ? 16.995 5.218 -0.357 1.00 70.75 84 ASP A C 1
ATOM 649 O O . ASP A 1 84 ? 16.027 5.656 0.277 1.00 70.75 84 ASP A O 1
ATOM 653 N N . ARG A 1 85 ? 17.999 5.984 -0.792 1.00 74.69 85 ARG A N 1
ATOM 654 C CA . ARG A 1 85 ? 18.058 7.443 -0.664 1.00 74.69 85 ARG A CA 1
ATOM 655 C C . ARG A 1 85 ? 17.299 8.149 -1.783 1.00 74.69 85 ARG A C 1
ATOM 657 O O . ARG A 1 85 ? 17.030 9.341 -1.673 1.00 74.69 85 ARG A O 1
ATOM 664 N N . SER A 1 86 ? 16.967 7.434 -2.858 1.00 75.06 86 SER A N 1
ATOM 665 C CA . SER A 1 86 ? 16.187 8.000 -3.956 1.00 75.06 86 SER A CA 1
ATOM 666 C C . SER A 1 86 ? 14.725 8.171 -3.533 1.00 75.06 86 SER A C 1
ATOM 668 O O . SER A 1 86 ? 14.169 7.252 -2.921 1.00 75.06 86 SER A O 1
ATOM 670 N N . PRO A 1 87 ? 14.078 9.303 -3.868 1.00 75.88 87 PRO A N 1
ATOM 671 C CA . PRO A 1 87 ? 12.648 9.470 -3.656 1.00 75.88 87 PRO A CA 1
ATOM 672 C C . PRO A 1 87 ? 11.868 8.319 -4.287 1.00 75.88 87 PRO A C 1
ATOM 674 O O . PRO A 1 87 ? 12.076 7.989 -5.455 1.00 75.88 87 PRO A O 1
ATOM 677 N N . ASN A 1 88 ? 11.012 7.663 -3.507 1.00 77.06 88 ASN A N 1
ATOM 678 C CA . ASN A 1 88 ? 10.266 6.500 -3.969 1.00 77.06 88 ASN A CA 1
ATOM 679 C C . ASN A 1 88 ? 9.083 6.195 -3.057 1.00 77.06 88 ASN A C 1
ATOM 681 O O . ASN A 1 88 ? 9.129 6.452 -1.853 1.00 77.06 88 ASN A O 1
ATOM 685 N N . VAL A 1 89 ? 8.086 5.511 -3.612 1.00 86.75 89 VAL A N 1
ATOM 686 C CA . VAL A 1 89 ? 7.047 4.882 -2.802 1.00 86.75 89 VAL A CA 1
ATOM 687 C C . VAL A 1 89 ? 7.669 3.748 -2.005 1.00 86.75 89 VAL A C 1
ATOM 689 O O . VAL A 1 89 ? 8.336 2.856 -2.549 1.00 86.75 89 VAL A O 1
ATOM 692 N N . ARG A 1 90 ? 7.420 3.767 -0.698 1.00 88.50 90 ARG A N 1
ATOM 693 C CA . ARG A 1 90 ? 7.765 2.661 0.188 1.00 88.50 90 ARG A CA 1
ATOM 694 C C . ARG A 1 90 ? 6.513 1.856 0.498 1.00 88.50 90 ARG A C 1
ATOM 696 O O . ARG A 1 90 ? 5.410 2.392 0.519 1.00 88.50 90 ARG A O 1
ATOM 703 N N . GLY A 1 91 ? 6.691 0.558 0.705 1.00 93.06 91 GLY A N 1
ATOM 704 C CA . GLY A 1 91 ? 5.615 -0.345 1.109 1.00 93.06 91 GLY A CA 1
ATOM 705 C C . GLY A 1 91 ? 5.799 -0.823 2.542 1.00 93.06 91 GLY A C 1
ATOM 706 O O . GLY A 1 91 ? 6.930 -1.136 2.921 1.00 93.06 91 GLY A O 1
ATOM 707 N N . MET A 1 92 ? 4.696 -0.939 3.279 1.00 95.94 92 MET A N 1
ATOM 708 C CA . MET A 1 92 ? 4.583 -1.648 4.554 1.00 95.94 92 MET A CA 1
ATOM 709 C C . MET A 1 92 ? 3.538 -2.751 4.377 1.00 95.94 92 MET A C 1
ATOM 711 O O . MET A 1 92 ? 2.374 -2.471 4.114 1.00 95.94 92 MET A O 1
ATOM 715 N N . ALA A 1 93 ? 3.954 -4.008 4.505 1.00 97.94 93 ALA A N 1
ATOM 716 C CA . ALA A 1 93 ? 3.039 -5.144 4.521 1.00 97.94 93 ALA A CA 1
ATOM 717 C C . ALA A 1 93 ? 3.031 -5.762 5.919 1.00 97.94 93 ALA A C 1
ATOM 719 O O . ALA A 1 93 ? 4.092 -6.159 6.400 1.00 97.94 93 ALA A O 1
ATOM 720 N N . ILE A 1 94 ? 1.861 -5.834 6.551 1.00 98.44 94 ILE A N 1
ATOM 721 C CA . ILE A 1 94 ? 1.643 -6.380 7.895 1.00 98.44 94 ILE A CA 1
ATOM 722 C C . ILE A 1 94 ? 0.916 -7.713 7.741 1.00 98.44 94 ILE A C 1
ATOM 724 O O . ILE A 1 94 ? -0.150 -7.750 7.138 1.00 98.44 94 ILE A O 1
ATOM 728 N N . LYS A 1 95 ? 1.469 -8.794 8.292 1.00 98.31 95 LYS A N 1
ATOM 729 C CA . LYS A 1 95 ? 0.857 -10.128 8.304 1.00 98.31 95 LYS A CA 1
ATOM 730 C C . LYS A 1 95 ? 0.533 -10.530 9.733 1.00 98.31 95 LYS A C 1
ATOM 732 O O . LYS A 1 95 ? 1.439 -10.883 10.487 1.00 98.31 95 LYS A O 1
ATOM 737 N N . LEU A 1 96 ? -0.749 -10.525 10.077 1.00 98.38 96 LEU A N 1
ATOM 738 C CA . LEU A 1 96 ? -1.252 -11.037 11.348 1.00 98.38 96 LEU A CA 1
ATOM 739 C C . LEU A 1 96 ? -1.303 -12.565 11.319 1.00 98.38 96 LEU A C 1
ATOM 741 O O . LEU A 1 96 ? -1.730 -13.156 10.325 1.00 98.38 96 LEU A O 1
ATOM 745 N N . LEU A 1 97 ? -0.899 -13.202 12.417 1.00 97.88 97 LEU A N 1
ATOM 746 C CA . LEU A 1 97 ? -0.902 -14.656 12.589 1.00 97.88 97 LEU A CA 1
ATOM 747 C C . LEU A 1 97 ? -2.023 -15.109 13.533 1.00 97.88 97 LEU A C 1
ATOM 749 O O . LEU A 1 97 ? -2.375 -14.403 14.476 1.00 97.88 97 LEU A O 1
ATOM 753 N N . GLY A 1 98 ? -2.553 -16.315 13.316 1.00 96.19 98 GLY A N 1
ATOM 754 C CA . GLY A 1 98 ? -3.604 -16.896 14.158 1.00 96.19 98 GLY A CA 1
ATOM 755 C C . GLY A 1 98 ? -4.959 -16.189 14.030 1.00 96.19 98 GLY A C 1
ATOM 756 O O . GLY A 1 98 ? -5.723 -16.139 14.996 1.00 96.19 98 GLY A O 1
ATOM 757 N N . VAL A 1 99 ? -5.247 -15.611 12.862 1.00 96.25 99 VAL A N 1
ATOM 758 C CA . VAL A 1 99 ? -6.529 -14.977 12.544 1.00 96.25 99 VAL A CA 1
ATOM 759 C C . VAL A 1 99 ? -7.511 -16.041 12.037 1.00 96.25 99 VAL A C 1
ATOM 761 O O . VAL A 1 99 ? -7.327 -16.541 10.920 1.00 96.25 99 VAL A O 1
ATOM 764 N N . PRO A 1 100 ? -8.554 -16.392 12.814 1.00 91.44 100 PRO A N 1
ATOM 765 C CA . PRO A 1 100 ? -9.529 -17.405 12.418 1.00 91.44 100 PRO A CA 1
ATOM 766 C C . PRO A 1 100 ? -10.464 -16.898 11.305 1.00 91.44 100 PRO A C 1
ATOM 768 O O . PRO A 1 100 ? -10.386 -15.744 10.881 1.00 91.44 100 PRO A O 1
ATOM 771 N N . GLY A 1 101 ? -11.361 -17.770 10.845 1.00 88.44 101 GLY A N 1
ATOM 772 C CA . GLY A 1 101 ? -12.400 -17.450 9.863 1.00 88.44 101 GLY A CA 1
ATOM 773 C C . GLY A 1 101 ? -11.994 -17.746 8.421 1.00 88.44 101 GLY A C 1
ATOM 774 O O . GLY A 1 101 ? -10.807 -17.749 8.091 1.00 88.44 101 GLY A O 1
ATOM 775 N N . GLU A 1 102 ? -13.006 -17.982 7.589 1.00 88.00 102 GLU A N 1
ATOM 776 C CA . GLU A 1 102 ? -12.882 -18.329 6.172 1.00 88.00 102 GLU A CA 1
ATOM 777 C C . GLU A 1 102 ? -12.110 -17.258 5.387 1.00 88.00 102 GLU A C 1
ATOM 779 O O . GLU A 1 102 ? -12.302 -16.055 5.589 1.00 88.00 102 GLU A O 1
ATOM 784 N N . LYS A 1 103 ? -11.210 -17.695 4.498 1.00 89.25 103 LYS A N 1
ATOM 785 C CA . LYS A 1 103 ? -10.437 -16.803 3.625 1.00 89.25 103 LYS A CA 1
ATOM 786 C C . LYS A 1 103 ? -11.034 -16.784 2.229 1.00 89.25 103 LYS A C 1
ATOM 788 O O . LYS A 1 103 ? -11.356 -17.822 1.666 1.00 89.25 103 LYS A O 1
ATOM 793 N N . LEU A 1 104 ? -11.108 -15.586 1.657 1.00 85.38 104 LEU A N 1
ATOM 794 C CA . LEU A 1 104 ? -11.650 -15.369 0.314 1.00 85.38 104 LEU A CA 1
ATOM 795 C C . LEU A 1 104 ? -10.661 -15.746 -0.799 1.00 85.38 104 LEU A C 1
ATOM 797 O O . LEU A 1 104 ? -11.063 -15.947 -1.942 1.00 85.38 104 LEU A O 1
ATOM 801 N N . ALA A 1 105 ? -9.362 -15.806 -0.490 1.00 81.06 105 ALA A N 1
ATOM 802 C CA . ALA A 1 105 ? -8.336 -16.102 -1.480 1.00 81.06 105 ALA A CA 1
ATOM 803 C C . ALA A 1 105 ? -8.365 -17.596 -1.874 1.00 81.06 105 ALA A C 1
ATOM 805 O O . ALA A 1 105 ? -8.277 -18.467 -1.000 1.00 81.06 105 ALA A O 1
ATOM 806 N N . PRO A 1 106 ? -8.452 -17.926 -3.180 1.00 82.06 106 PRO A N 1
ATOM 807 C CA . PRO A 1 106 ? -8.426 -19.311 -3.640 1.00 82.06 106 PRO A CA 1
ATOM 808 C C . PRO A 1 106 ? -7.157 -20.040 -3.188 1.00 82.06 106 PRO A C 1
ATOM 810 O O . PRO A 1 106 ? -6.049 -19.546 -3.383 1.00 82.06 106 PRO A O 1
ATOM 813 N N . GLY A 1 107 ? -7.319 -21.235 -2.617 1.00 85.19 107 GLY A N 1
ATOM 814 C CA . GLY A 1 107 ? -6.202 -22.039 -2.109 1.00 85.19 107 GLY A CA 1
ATOM 815 C C . GLY A 1 107 ? -5.697 -21.635 -0.719 1.00 85.19 107 GLY A C 1
ATOM 816 O O . GLY A 1 107 ? -4.800 -22.294 -0.202 1.00 85.19 107 GLY A O 1
ATOM 817 N N . GLU A 1 108 ? -6.290 -20.616 -0.090 1.00 87.12 108 GLU A N 1
ATOM 818 C CA . GLU A 1 108 ? -5.928 -20.156 1.258 1.00 87.12 108 GLU A CA 1
ATOM 819 C C . GLU A 1 108 ? -7.036 -20.387 2.296 1.00 87.12 108 GLU A C 1
ATOM 821 O O . GLU A 1 108 ? -6.982 -19.813 3.378 1.00 87.12 108 GLU A O 1
ATOM 826 N N . ALA A 1 109 ? -8.036 -21.231 2.011 1.00 83.88 109 ALA A N 1
ATOM 827 C CA . ALA A 1 109 ? -9.181 -21.454 2.907 1.00 83.88 109 ALA A CA 1
ATOM 828 C C . ALA A 1 109 ? -8.769 -21.857 4.341 1.00 83.88 109 ALA A C 1
ATOM 830 O O . ALA A 1 109 ? -9.371 -21.397 5.307 1.00 83.88 109 ALA A O 1
ATOM 831 N N . GLU A 1 110 ? -7.695 -22.645 4.468 1.00 86.62 110 GLU A N 1
ATOM 832 C CA . GLU A 1 110 ? -7.128 -23.103 5.747 1.00 86.62 110 GLU A CA 1
ATOM 833 C C . GLU A 1 110 ? -6.059 -22.154 6.321 1.00 86.62 110 GLU A C 1
ATOM 835 O O . GLU A 1 110 ? -5.461 -22.428 7.366 1.00 86.62 110 GLU A O 1
ATOM 840 N N . ALA A 1 111 ? -5.751 -21.048 5.637 1.00 92.00 111 ALA A N 1
ATOM 841 C CA . ALA A 1 111 ? -4.785 -20.090 6.144 1.00 92.00 111 ALA A CA 1
ATOM 842 C C . ALA A 1 111 ? -5.337 -19.419 7.406 1.00 92.00 111 ALA A C 1
ATOM 844 O O . ALA A 1 111 ? -6.506 -19.062 7.499 1.00 92.00 111 ALA A O 1
ATOM 845 N N . THR A 1 112 ? -4.470 -19.189 8.385 1.00 95.69 112 THR A N 1
ATOM 846 C CA . THR A 1 112 ? -4.825 -18.524 9.649 1.00 95.69 112 THR A CA 1
ATOM 847 C C . THR A 1 112 ? -4.173 -17.150 9.739 1.00 95.69 112 THR A C 1
ATOM 849 O O . THR A 1 112 ? -3.725 -16.721 10.799 1.00 95.69 112 THR A O 1
ATOM 852 N N . THR A 1 113 ? -4.073 -16.452 8.608 1.00 96.00 113 THR A N 1
ATOM 853 C CA . THR A 1 113 ? -3.429 -15.138 8.516 1.00 96.00 113 THR A CA 1
ATOM 854 C C . THR A 1 113 ? -4.368 -14.071 7.974 1.00 96.00 113 THR A C 1
ATOM 856 O O . THR A 1 113 ? -5.386 -14.378 7.352 1.00 96.00 113 THR A O 1
ATOM 859 N N . HIS A 1 114 ? -4.016 -12.810 8.209 1.00 96.00 114 HIS A N 1
ATOM 860 C CA . HIS A 1 114 ? -4.637 -11.654 7.568 1.00 96.00 114 HIS A CA 1
ATOM 861 C C . HIS A 1 114 ? -3.557 -10.633 7.221 1.00 96.00 114 HIS A C 1
ATOM 863 O O . HIS A 1 114 ? -2.716 -10.324 8.068 1.00 96.00 114 HIS A O 1
ATOM 869 N N . ASP A 1 115 ? -3.594 -10.115 5.997 1.00 96.56 115 ASP A N 1
ATOM 870 C CA . ASP A 1 115 ? -2.551 -9.245 5.468 1.00 96.56 115 ASP A CA 1
ATOM 871 C C . ASP A 1 115 ? -3.100 -7.845 5.194 1.00 96.56 115 ASP A C 1
ATOM 873 O O . ASP A 1 115 ? -4.073 -7.689 4.461 1.00 96.56 115 ASP A O 1
ATOM 877 N N . PHE A 1 116 ? -2.423 -6.823 5.712 1.00 98.06 116 PHE A N 1
ATOM 878 C CA . PHE A 1 116 ? -2.610 -5.437 5.293 1.00 98.06 116 PHE A CA 1
ATOM 879 C C . PHE A 1 116 ? -1.439 -5.027 4.402 1.00 98.06 116 PHE A C 1
ATOM 881 O O . PHE A 1 116 ? -0.284 -5.065 4.831 1.00 98.06 116 PHE A O 1
ATOM 888 N N . VAL A 1 117 ? -1.726 -4.631 3.162 1.00 97.25 117 VAL A N 1
ATOM 889 C CA . VAL A 1 117 ? -0.721 -4.171 2.195 1.00 97.25 117 VAL A CA 1
ATOM 890 C C . VAL A 1 117 ? -0.880 -2.670 2.005 1.00 97.25 117 VAL A C 1
ATOM 892 O O . VAL A 1 117 ? -1.912 -2.205 1.532 1.00 97.25 117 VAL A O 1
ATOM 895 N N . LEU A 1 118 ? 0.141 -1.917 2.405 1.00 97.50 118 LEU A N 1
ATOM 896 C CA . LEU A 1 118 ? 0.092 -0.465 2.495 1.00 97.50 118 LEU A CA 1
ATOM 897 C C . LEU A 1 118 ? 1.292 0.170 1.781 1.00 97.50 118 LEU A C 1
ATOM 899 O O . LEU A 1 118 ? 2.364 -0.434 1.666 1.00 97.50 118 LEU A O 1
ATOM 903 N N . ALA A 1 119 ? 1.138 1.421 1.357 1.00 94.44 119 ALA A N 1
ATOM 904 C CA . ALA A 1 119 ? 2.184 2.216 0.725 1.00 94.44 119 ALA A CA 1
ATOM 905 C C . ALA A 1 119 ? 2.149 3.680 1.178 1.00 94.44 119 ALA A C 1
ATOM 907 O O . ALA A 1 119 ? 1.145 4.156 1.694 1.00 94.44 119 ALA A O 1
ATOM 908 N N . THR A 1 120 ? 3.243 4.412 0.989 1.00 90.94 120 THR A N 1
ATOM 909 C CA . THR A 1 120 ? 3.425 5.743 1.598 1.00 90.94 120 THR A CA 1
ATOM 910 C C . THR A 1 120 ? 2.674 6.894 0.928 1.00 90.94 120 THR A C 1
ATOM 912 O O . THR A 1 120 ? 2.706 8.018 1.417 1.00 90.94 120 THR A O 1
ATOM 915 N N . HIS A 1 121 ? 1.958 6.636 -0.167 1.00 90.88 121 HIS A N 1
ATOM 916 C CA . HIS A 1 121 ? 1.093 7.630 -0.801 1.00 90.88 121 HIS A CA 1
ATOM 917 C C . HIS A 1 121 ? -0.383 7.301 -0.519 1.00 90.88 121 HIS A C 1
ATOM 919 O O . HIS A 1 121 ? -0.753 6.140 -0.671 1.00 90.88 121 HIS A O 1
ATOM 925 N N . PRO A 1 122 ? -1.251 8.276 -0.181 1.00 91.44 122 PRO A N 1
ATOM 926 C CA . PRO A 1 122 ? -2.643 8.018 0.232 1.00 91.44 122 PRO A CA 1
ATOM 927 C C . PRO A 1 122 ? -3.576 7.505 -0.874 1.00 91.44 122 PRO A C 1
ATOM 929 O O . PRO A 1 122 ? -4.681 7.036 -0.606 1.00 91.44 122 PRO A O 1
ATOM 932 N N . VAL A 1 123 ? -3.137 7.584 -2.127 1.00 94.75 123 VAL A N 1
ATOM 933 C CA . VAL A 1 123 ? -3.891 7.147 -3.310 1.00 94.75 123 VAL A CA 1
ATOM 934 C C . VAL A 1 123 ? -3.042 6.247 -4.184 1.00 94.75 123 VAL A C 1
ATOM 936 O O . VAL A 1 123 ? -1.811 6.371 -4.178 1.00 94.75 123 VAL A O 1
ATOM 939 N N . PHE A 1 124 ? -3.698 5.375 -4.945 1.00 95.19 124 PHE A N 1
ATOM 940 C CA . PHE A 1 124 ? -3.052 4.554 -5.960 1.00 95.19 124 PHE A CA 1
ATOM 941 C C . PHE A 1 124 ? -2.861 5.363 -7.247 1.00 95.19 124 PHE A C 1
ATOM 943 O O . PHE A 1 124 ? -3.515 6.381 -7.467 1.00 95.19 124 PHE A O 1
ATOM 950 N N . PHE A 1 125 ? -1.931 4.944 -8.104 1.00 93.44 125 PHE A N 1
ATOM 951 C CA . PHE A 1 125 ? -1.677 5.657 -9.360 1.00 93.44 125 PHE A CA 1
ATOM 952 C C . PHE A 1 125 ? -2.663 5.282 -10.472 1.00 93.44 125 PHE A C 1
ATOM 954 O O . PHE A 1 125 ? -2.875 6.071 -11.392 1.00 93.44 125 PHE A O 1
ATOM 961 N N . ALA A 1 126 ? -3.239 4.081 -10.406 1.00 95.69 126 ALA A N 1
ATOM 962 C CA . ALA A 1 126 ? -4.312 3.642 -11.285 1.00 95.69 126 ALA A CA 1
ATOM 963 C C . ALA A 1 126 ? -5.658 3.823 -10.577 1.00 95.69 126 ALA A C 1
ATOM 965 O O . ALA A 1 126 ? -5.746 3.684 -9.361 1.00 95.69 126 ALA A O 1
ATOM 966 N N . ARG A 1 127 ? -6.699 4.134 -11.352 1.00 95.81 127 ARG A N 1
ATOM 967 C CA . ARG A 1 127 ? -8.035 4.453 -10.821 1.00 95.81 127 ARG A CA 1
ATOM 968 C C . ARG A 1 127 ? -8.799 3.184 -10.447 1.00 95.81 127 ARG A C 1
ATOM 970 O O . ARG A 1 127 ? -9.391 3.105 -9.384 1.00 95.81 127 ARG A O 1
ATOM 977 N N . ASP A 1 128 ? -8.679 2.176 -11.303 1.00 95.50 128 ASP A N 1
ATOM 978 C CA . ASP A 1 128 ? -9.360 0.893 -11.230 1.00 95.50 128 ASP A CA 1
ATOM 979 C C . ASP A 1 128 ? -8.465 -0.205 -11.846 1.00 95.50 128 ASP A C 1
ATOM 981 O O . ASP A 1 128 ? -7.346 0.049 -12.321 1.00 95.50 128 ASP A O 1
ATOM 985 N N . ALA A 1 129 ? -8.969 -1.440 -11.873 1.00 95.25 129 ALA A N 1
ATOM 986 C CA . ALA A 1 129 ? -8.265 -2.586 -12.443 1.00 95.25 129 ALA A CA 1
ATOM 987 C C . ALA A 1 129 ? -7.999 -2.456 -13.959 1.00 95.25 129 ALA A C 1
ATOM 989 O O . ALA A 1 129 ? -6.948 -2.891 -14.435 1.00 95.25 129 ALA A O 1
ATOM 990 N N . LYS A 1 130 ? -8.894 -1.821 -14.731 1.00 95.88 130 LYS A N 1
ATOM 991 C CA . LYS A 1 130 ? -8.724 -1.624 -16.185 1.00 95.88 130 LYS A CA 1
ATOM 992 C C . LYS A 1 130 ? -7.578 -0.653 -16.465 1.00 95.88 130 LYS A C 1
ATOM 994 O O . LYS A 1 130 ? -6.723 -0.919 -17.310 1.00 95.88 130 LYS A O 1
ATOM 999 N N . HIS A 1 131 ? -7.514 0.441 -15.715 1.00 96.44 131 HIS A N 1
ATOM 1000 C CA . HIS A 1 131 ? -6.439 1.422 -15.783 1.00 96.44 131 HIS A CA 1
ATOM 1001 C C . HIS A 1 131 ? -5.105 0.815 -15.319 1.00 96.44 131 HIS A C 1
ATOM 1003 O O . HIS A 1 131 ? -4.060 1.086 -15.910 1.00 96.44 131 HIS A O 1
ATOM 1009 N N . PHE A 1 132 ? -5.127 -0.078 -14.325 1.00 95.88 132 PHE A N 1
ATOM 1010 C CA . PHE A 1 132 ? -3.936 -0.829 -13.925 1.00 95.88 132 PHE A CA 1
ATOM 1011 C C . PHE A 1 132 ? -3.461 -1.810 -15.011 1.00 95.88 132 PHE A C 1
ATOM 1013 O O . PHE A 1 132 ? -2.261 -1.899 -15.274 1.00 95.88 132 PHE A O 1
ATOM 1020 N N . LEU A 1 133 ? -4.364 -2.495 -15.720 1.00 96.44 133 LEU A N 1
ATOM 1021 C CA . LEU A 1 133 ? -3.977 -3.318 -16.871 1.00 96.44 133 LEU A CA 1
ATOM 1022 C C . LEU A 1 133 ? -3.319 -2.471 -17.974 1.00 96.44 133 LEU A C 1
ATOM 1024 O O . LEU A 1 133 ? -2.292 -2.877 -18.521 1.00 96.44 133 LEU A O 1
ATOM 1028 N N . GLN A 1 134 ? -3.854 -1.279 -18.265 1.00 96.62 134 GLN A N 1
ATOM 1029 C CA . GLN A 1 134 ? -3.234 -0.344 -19.215 1.00 96.62 134 GLN A CA 1
ATOM 1030 C C . GLN A 1 134 ? -1.801 0.020 -18.803 1.00 96.62 134 GLN A C 1
ATOM 1032 O O . GLN A 1 134 ? -0.909 0.038 -19.655 1.00 96.62 134 GLN A O 1
ATOM 1037 N N . PHE A 1 135 ? -1.555 0.237 -17.506 1.00 95.19 135 PHE A N 1
ATOM 1038 C CA . PHE A 1 135 ? -0.208 0.462 -16.979 1.00 95.19 135 PHE A CA 1
ATOM 1039 C C . PHE A 1 135 ? 0.720 -0.721 -17.280 1.00 95.19 135 PHE A C 1
ATOM 1041 O O . PHE A 1 135 ? 1.814 -0.524 -17.811 1.00 95.19 135 PHE A O 1
ATOM 1048 N N . LEU A 1 136 ? 0.288 -1.953 -16.989 1.00 94.38 136 LEU A N 1
ATOM 1049 C CA . LEU A 1 136 ? 1.100 -3.152 -17.221 1.00 94.38 136 LEU A CA 1
ATOM 1050 C C . LEU A 1 136 ? 1.418 -3.358 -18.707 1.00 94.38 136 LEU A C 1
ATOM 1052 O O . LEU A 1 136 ? 2.559 -3.669 -19.055 1.00 94.38 136 LEU A O 1
ATOM 1056 N N . VAL A 1 137 ? 0.438 -3.141 -19.589 1.00 95.06 137 VAL A N 1
ATOM 1057 C CA . VAL A 1 137 ? 0.624 -3.217 -21.046 1.00 95.06 137 VAL A CA 1
ATOM 1058 C C . VAL A 1 137 ? 1.627 -2.164 -21.519 1.00 95.06 137 VAL A C 1
ATOM 1060 O O . VAL A 1 137 ? 2.562 -2.497 -22.251 1.00 95.06 137 VAL A O 1
ATOM 1063 N N . MET A 1 138 ? 1.488 -0.918 -21.057 1.00 95.06 138 MET A N 1
ATOM 1064 C CA . MET A 1 138 ? 2.408 0.171 -21.394 1.00 95.06 138 MET A CA 1
ATOM 1065 C C . MET A 1 138 ? 3.834 -0.134 -20.920 1.00 95.06 138 MET A C 1
ATOM 1067 O O . MET A 1 138 ? 4.773 -0.042 -21.708 1.00 95.06 138 MET A O 1
ATOM 1071 N N . LYS A 1 139 ? 4.013 -0.569 -19.666 1.00 90.75 139 LYS A N 1
ATOM 1072 C CA . LYS A 1 139 ? 5.328 -0.958 -19.129 1.00 90.75 139 LYS A CA 1
ATOM 1073 C C . LYS A 1 139 ? 5.941 -2.130 -19.891 1.00 90.75 139 LYS A C 1
ATOM 1075 O O . LYS A 1 139 ? 7.145 -2.116 -20.136 1.00 90.75 139 LYS A O 1
ATOM 1080 N N . GLY A 1 140 ? 5.135 -3.117 -20.282 1.00 91.81 140 GLY A N 1
ATOM 1081 C CA . GLY A 1 140 ? 5.584 -4.243 -21.100 1.00 91.81 140 GLY A CA 1
ATOM 1082 C C . GLY A 1 140 ? 6.091 -3.803 -22.476 1.00 91.81 140 GLY A C 1
ATOM 1083 O O . GLY A 1 140 ? 7.162 -4.237 -22.899 1.00 91.81 140 GLY A O 1
ATOM 1084 N N . ALA A 1 141 ? 5.370 -2.900 -23.148 1.00 94.44 141 ALA A N 1
ATOM 1085 C CA . ALA A 1 141 ? 5.790 -2.334 -24.430 1.00 94.44 141 ALA A CA 1
ATOM 1086 C C . ALA A 1 141 ? 7.094 -1.527 -24.303 1.00 94.44 141 ALA A C 1
ATOM 1088 O O . ALA A 1 141 ? 8.025 -1.743 -25.077 1.00 94.44 141 ALA A O 1
ATOM 1089 N N . GLN A 1 142 ? 7.197 -0.676 -23.278 1.00 94.25 142 GLN A N 1
ATOM 1090 C CA . GLN A 1 142 ? 8.406 0.102 -22.986 1.00 94.25 142 GLN A CA 1
ATOM 1091 C C . GLN A 1 142 ? 9.619 -0.796 -22.706 1.00 94.25 142 GLN A C 1
ATOM 1093 O O . GLN A 1 142 ? 10.710 -0.546 -23.215 1.00 94.25 142 GLN A O 1
ATOM 1098 N N . ALA A 1 143 ? 9.439 -1.871 -21.931 1.00 90.88 143 ALA A N 1
ATOM 1099 C CA . ALA A 1 143 ? 10.508 -2.824 -21.641 1.00 90.88 143 ALA A CA 1
ATOM 1100 C C . ALA A 1 143 ? 10.996 -3.546 -22.907 1.00 90.88 143 ALA A C 1
ATOM 1102 O O . ALA A 1 143 ? 12.202 -3.726 -23.082 1.00 90.88 143 ALA A O 1
ATOM 1103 N N . LYS A 1 144 ? 10.073 -3.920 -23.803 1.00 93.44 144 LYS A N 1
ATOM 1104 C CA . LYS A 1 144 ? 10.405 -4.522 -25.099 1.00 93.44 144 LYS A CA 1
ATOM 1105 C C . LYS A 1 144 ? 11.219 -3.558 -25.965 1.00 93.44 144 LYS A C 1
ATOM 1107 O O . LYS A 1 144 ? 12.291 -3.932 -26.430 1.00 93.44 144 LYS A O 1
ATOM 1112 N N . GLU A 1 145 ? 10.753 -2.320 -26.117 1.00 96.19 145 GLU A N 1
ATOM 1113 C CA . GLU A 1 145 ? 11.444 -1.290 -26.902 1.00 96.19 145 GLU A CA 1
ATOM 1114 C C . GLU A 1 145 ? 12.843 -0.987 -26.339 1.00 96.19 145 GLU A C 1
ATOM 1116 O O . GLU A 1 145 ? 13.819 -0.918 -27.085 1.00 96.19 145 GLU A O 1
ATOM 1121 N N . ALA A 1 146 ? 12.973 -0.882 -25.013 1.00 93.44 146 ALA A N 1
ATOM 1122 C CA . ALA A 1 146 ? 14.264 -0.691 -24.357 1.00 93.44 146 ALA A CA 1
ATOM 1123 C C . ALA A 1 146 ? 15.211 -1.888 -24.568 1.00 93.44 146 ALA A C 1
ATOM 1125 O O . ALA A 1 146 ? 16.419 -1.704 -24.724 1.00 93.44 146 ALA A O 1
ATOM 1126 N N . GLY A 1 147 ? 14.682 -3.116 -24.584 1.00 93.88 147 GLY A N 1
ATOM 1127 C CA . GLY A 1 147 ? 15.446 -4.322 -24.910 1.00 93.88 147 GLY A CA 1
ATOM 1128 C C . GLY A 1 147 ? 15.948 -4.323 -26.356 1.00 93.88 147 GLY A C 1
ATOM 1129 O O . GLY A 1 147 ? 17.130 -4.558 -26.595 1.00 93.88 147 GLY A O 1
ATOM 1130 N N . GLU A 1 148 ? 15.080 -3.995 -27.313 1.00 96.25 148 GLU A N 1
ATOM 1131 C CA . GLU A 1 148 ? 15.426 -3.895 -28.737 1.00 96.25 148 GLU A CA 1
ATOM 1132 C C . GLU A 1 148 ? 16.468 -2.801 -28.997 1.00 96.25 148 GLU A C 1
ATOM 1134 O O . GLU A 1 148 ? 17.448 -3.041 -29.698 1.00 96.25 148 GLU A O 1
ATOM 1139 N N . ALA A 1 149 ? 16.321 -1.634 -28.365 1.00 95.62 149 ALA A N 1
ATOM 1140 C CA . ALA A 1 149 ? 17.298 -0.550 -28.430 1.00 95.62 149 ALA A CA 1
ATOM 1141 C C . ALA A 1 149 ? 18.695 -0.986 -27.950 1.00 95.62 149 ALA A C 1
ATOM 1143 O O . ALA A 1 149 ? 19.701 -0.634 -28.567 1.00 95.62 149 ALA A O 1
ATOM 1144 N N . LYS A 1 150 ? 18.769 -1.791 -26.881 1.00 94.31 150 LYS A N 1
ATOM 1145 C CA . LYS A 1 150 ? 20.039 -2.357 -26.397 1.00 94.31 150 LYS A CA 1
ATOM 1146 C C . LYS A 1 150 ? 20.635 -3.356 -27.388 1.00 94.31 150 LYS A C 1
ATOM 1148 O O . LYS A 1 150 ? 21.832 -3.302 -27.642 1.00 94.31 150 LYS A O 1
ATOM 1153 N N . ILE A 1 151 ? 19.814 -4.233 -27.970 1.00 96.62 151 ILE A N 1
ATOM 1154 C CA . ILE A 1 151 ? 20.254 -5.204 -28.990 1.00 96.62 151 ILE A CA 1
ATOM 1155 C C . ILE A 1 151 ? 20.785 -4.485 -30.239 1.00 96.62 151 ILE A C 1
ATOM 1157 O O . ILE A 1 151 ? 21.766 -4.923 -30.832 1.00 96.62 151 ILE A O 1
ATOM 1161 N N . GLN A 1 152 ? 20.175 -3.359 -30.611 1.00 96.62 152 GLN A N 1
ATOM 1162 C CA . GLN A 1 152 ? 20.607 -2.510 -31.726 1.00 96.62 152 GLN A CA 1
ATOM 1163 C C . GLN A 1 152 ? 21.878 -1.698 -31.429 1.00 96.62 152 GLN A C 1
ATOM 1165 O O . GLN A 1 152 ? 22.374 -1.010 -32.317 1.00 96.62 152 GLN A O 1
ATOM 1170 N N . GLY A 1 153 ? 22.410 -1.759 -30.204 1.00 96.00 153 GLY A N 1
ATOM 1171 C CA . GLY A 1 153 ? 23.628 -1.049 -29.826 1.00 96.00 153 GLY A CA 1
ATOM 1172 C C . GLY A 1 153 ? 23.453 0.463 -29.685 1.00 96.00 153 GLY A C 1
ATOM 1173 O O . GLY A 1 153 ? 24.424 1.191 -29.885 1.00 96.00 153 GLY A O 1
ATOM 1174 N N . LYS A 1 154 ? 22.244 0.948 -29.347 1.00 96.19 154 LYS A N 1
ATOM 1175 C CA . LYS A 1 154 ? 22.028 2.376 -29.061 1.00 96.19 154 LYS A CA 1
ATOM 1176 C C . LYS A 1 154 ? 22.960 2.859 -27.948 1.00 96.19 154 LYS A C 1
ATOM 1178 O O . LYS A 1 154 ? 23.213 2.148 -26.972 1.00 96.19 154 LYS A O 1
ATOM 1183 N N . SER A 1 155 ? 23.447 4.084 -28.097 1.00 97.06 155 SER A N 1
ATOM 1184 C CA . SER A 1 155 ? 24.338 4.740 -27.144 1.00 97.06 155 SER A CA 1
ATOM 1185 C C . SER A 1 155 ? 23.655 4.993 -25.787 1.00 97.06 155 SER A C 1
ATOM 1187 O O . SER A 1 155 ? 22.423 5.037 -25.702 1.00 97.06 155 SER A O 1
ATOM 1189 N N . PRO A 1 156 ? 24.428 5.212 -24.705 1.00 96.56 156 PRO A N 1
ATOM 1190 C CA . PRO A 1 156 ? 23.867 5.569 -23.401 1.00 96.56 156 PRO A CA 1
ATOM 1191 C C . PRO A 1 156 ? 22.958 6.808 -23.432 1.00 96.56 156 PRO A C 1
ATOM 1193 O O . PRO A 1 156 ? 21.945 6.836 -22.737 1.00 96.56 156 PRO A O 1
ATOM 1196 N N . GLU A 1 157 ? 23.282 7.806 -24.258 1.00 96.81 157 GLU A N 1
ATOM 1197 C CA . GLU A 1 157 ? 22.484 9.031 -24.411 1.00 96.81 157 GLU A CA 1
ATOM 1198 C C . GLU A 1 157 ? 21.126 8.747 -25.062 1.00 96.81 157 GLU A C 1
ATOM 1200 O O . GLU A 1 157 ? 20.095 9.227 -24.592 1.00 96.81 157 GLU A O 1
ATOM 1205 N N . GLU A 1 158 ? 21.098 7.905 -26.098 1.00 96.75 158 GLU A N 1
ATOM 1206 C CA . GLU A 1 158 ? 19.856 7.490 -26.755 1.00 96.75 158 GLU A CA 1
ATOM 1207 C C . GLU A 1 158 ? 18.975 6.639 -25.834 1.00 96.75 158 GLU A C 1
ATOM 1209 O O . GLU A 1 158 ? 17.752 6.788 -25.836 1.00 96.75 158 GLU A O 1
ATOM 1214 N N . LEU A 1 159 ? 19.580 5.765 -25.021 1.00 95.62 159 LEU A N 1
ATOM 1215 C CA . LEU A 1 159 ? 18.856 4.976 -24.023 1.00 95.62 159 LEU A CA 1
ATOM 1216 C C . LEU A 1 159 ? 18.264 5.864 -22.921 1.00 95.62 159 LEU A C 1
ATOM 1218 O O . LEU A 1 159 ? 17.111 5.668 -22.539 1.00 95.62 159 LEU A O 1
ATOM 1222 N N . ALA A 1 160 ? 19.009 6.868 -22.452 1.00 94.88 160 ALA A N 1
ATOM 1223 C CA . ALA A 1 160 ? 18.517 7.835 -21.474 1.00 94.88 160 ALA A CA 1
ATOM 1224 C C . ALA A 1 160 ? 17.386 8.711 -22.046 1.00 94.88 160 ALA A C 1
ATOM 1226 O O . ALA A 1 160 ? 16.387 8.967 -21.370 1.00 94.88 160 ALA A O 1
ATOM 1227 N N . ALA A 1 161 ? 17.501 9.140 -23.307 1.00 96.62 161 ALA A N 1
ATOM 1228 C CA . ALA A 1 161 ? 16.446 9.882 -23.995 1.00 96.62 161 ALA A CA 1
ATOM 1229 C C . ALA A 1 161 ? 15.164 9.044 -24.143 1.00 96.62 161 ALA A C 1
ATOM 1231 O O . ALA A 1 161 ? 14.065 9.551 -23.900 1.00 96.62 161 ALA A O 1
ATOM 1232 N N . LEU A 1 162 ? 15.307 7.758 -24.479 1.00 96.56 162 LEU A N 1
ATOM 1233 C CA . LEU A 1 162 ? 14.196 6.813 -24.557 1.00 96.56 162 LEU A CA 1
ATOM 1234 C C . LEU A 1 162 ? 13.527 6.610 -23.190 1.00 96.56 162 LEU A C 1
ATOM 1236 O O . LEU A 1 162 ? 12.305 6.697 -23.088 1.00 96.56 162 LEU A O 1
ATOM 1240 N N . GLU A 1 163 ? 14.308 6.416 -22.126 1.00 92.81 163 GLU A N 1
ATOM 1241 C CA . GLU A 1 163 ? 13.777 6.298 -20.763 1.00 92.81 163 GLU A CA 1
ATOM 1242 C C . GLU A 1 163 ? 13.007 7.561 -20.345 1.00 92.81 163 GLU A C 1
ATOM 1244 O O . GLU A 1 163 ? 11.911 7.476 -19.784 1.00 92.81 163 GLU A O 1
ATOM 1249 N N . MET A 1 164 ? 13.523 8.746 -20.681 1.00 92.56 164 MET A N 1
ATOM 1250 C CA . MET A 1 164 ? 12.840 10.012 -20.415 1.00 92.56 164 MET A CA 1
ATOM 1251 C C . MET A 1 164 ? 11.532 10.144 -21.211 1.00 92.56 164 MET A C 1
ATOM 1253 O O . MET A 1 164 ? 10.529 10.634 -20.688 1.00 92.56 164 MET A O 1
ATOM 1257 N N . GLN A 1 165 ? 11.506 9.696 -22.469 1.00 96.06 165 GLN A N 1
ATOM 1258 C CA . GLN A 1 165 ? 10.283 9.643 -23.271 1.00 96.06 165 GLN A CA 1
ATOM 1259 C C . GLN A 1 165 ? 9.248 8.699 -22.645 1.00 96.06 165 GLN A C 1
ATOM 1261 O O . GLN A 1 165 ? 8.081 9.072 -22.504 1.00 96.06 165 GLN A O 1
ATOM 1266 N N . HIS A 1 166 ? 9.672 7.506 -22.228 1.00 94.81 166 HIS A N 1
ATOM 1267 C CA . HIS A 1 166 ? 8.825 6.530 -21.542 1.00 94.81 166 HIS A CA 1
ATOM 1268 C C . HIS A 1 166 ? 8.245 7.084 -20.242 1.00 94.81 166 HIS A C 1
ATOM 1270 O O . HIS A 1 166 ? 7.056 6.901 -19.974 1.00 94.81 166 HIS A O 1
ATOM 1276 N N . LEU A 1 167 ? 9.051 7.804 -19.459 1.00 90.38 167 LEU A N 1
ATOM 1277 C CA . LEU A 1 167 ? 8.599 8.465 -18.238 1.00 90.38 167 LEU A CA 1
ATOM 1278 C C . LEU A 1 167 ? 7.551 9.546 -18.533 1.00 90.38 167 LEU A C 1
ATOM 1280 O O . LEU A 1 167 ? 6.522 9.590 -17.863 1.00 90.38 167 LEU A O 1
ATOM 1284 N N . LYS A 1 168 ? 7.763 10.384 -19.556 1.00 92.69 168 LYS A N 1
ATOM 1285 C CA . LYS A 1 168 ? 6.788 11.413 -19.962 1.00 92.69 168 LYS A CA 1
ATOM 1286 C C . LYS A 1 168 ? 5.450 10.804 -20.380 1.00 92.69 168 LYS A C 1
ATOM 1288 O O . LYS A 1 168 ? 4.406 11.291 -19.956 1.00 92.69 168 LYS A O 1
ATOM 1293 N N . GLN A 1 169 ? 5.476 9.735 -21.176 1.00 95.00 169 GLN A N 1
ATOM 1294 C CA . GLN A 1 169 ? 4.267 9.007 -21.576 1.00 95.00 169 GLN A CA 1
ATOM 1295 C C . GLN A 1 169 ? 3.548 8.405 -20.365 1.00 95.00 169 GLN A C 1
ATOM 1297 O O . GLN A 1 169 ? 2.327 8.507 -20.259 1.00 95.00 169 GLN A O 1
ATOM 1302 N N . LEU A 1 170 ? 4.310 7.825 -19.433 1.00 92.31 170 LEU A N 1
ATOM 1303 C CA . LEU A 1 170 ? 3.759 7.248 -18.216 1.00 92.31 170 LEU A CA 1
ATOM 1304 C C . LEU A 1 170 ? 3.082 8.312 -17.345 1.00 92.31 170 LEU A C 1
ATOM 1306 O O . LEU A 1 170 ? 1.951 8.112 -16.922 1.00 92.31 170 LEU A O 1
ATOM 1310 N N . VAL A 1 171 ? 3.733 9.454 -17.113 1.00 92.12 171 VAL A N 1
ATOM 1311 C CA . VAL A 1 171 ? 3.155 10.555 -16.325 1.00 92.12 171 VAL A CA 1
ATOM 1312 C C . VAL A 1 171 ? 1.923 11.143 -17.014 1.00 92.12 171 VAL A C 1
ATOM 1314 O O . VAL A 1 171 ? 0.950 11.463 -16.338 1.00 92.12 171 VAL A O 1
ATOM 1317 N N . ALA A 1 172 ? 1.919 11.248 -18.345 1.00 94.19 172 ALA A N 1
ATOM 1318 C CA . ALA A 1 172 ? 0.754 11.725 -19.087 1.00 94.19 172 ALA A CA 1
ATOM 1319 C C . ALA A 1 172 ? -0.464 10.796 -18.927 1.00 94.19 172 ALA A C 1
ATOM 1321 O O . ALA A 1 172 ? -1.583 11.279 -18.773 1.00 94.19 172 ALA A O 1
ATOM 1322 N N . ALA A 1 173 ? -0.251 9.477 -18.931 1.00 94.88 173 ALA A N 1
ATOM 1323 C CA . ALA A 1 173 ? -1.319 8.498 -18.728 1.00 94.88 173 ALA A CA 1
ATOM 1324 C C . ALA A 1 173 ? -1.711 8.331 -17.247 1.00 94.88 173 ALA A C 1
ATOM 1326 O O . ALA A 1 173 ? -2.877 8.096 -16.941 1.00 94.88 173 ALA A O 1
ATOM 1327 N N . PHE A 1 174 ? -0.759 8.505 -16.325 1.00 94.56 174 PHE A N 1
ATOM 1328 C CA . PHE A 1 174 ? -0.929 8.313 -14.882 1.00 94.56 174 PHE A CA 1
ATOM 1329 C C . PHE A 1 174 ? -0.396 9.524 -14.097 1.00 94.56 174 PHE A C 1
ATOM 1331 O O . PHE A 1 174 ? 0.650 9.423 -13.447 1.00 94.56 174 PHE A O 1
ATOM 1338 N N . PRO A 1 175 ? -1.099 10.672 -14.092 1.00 92.06 175 PRO A N 1
ATOM 1339 C CA . PRO A 1 175 ? -0.576 11.923 -13.529 1.00 92.06 175 PRO A CA 1
ATOM 1340 C C . PRO A 1 175 ? -0.183 11.844 -12.049 1.00 92.06 175 PRO A C 1
ATOM 1342 O O . PRO A 1 175 ? 0.752 12.512 -11.611 1.00 92.06 175 PRO A O 1
ATOM 1345 N N . VAL A 1 176 ? -0.858 10.987 -11.275 1.00 89.38 176 VAL A N 1
ATOM 1346 C CA . VAL A 1 176 ? -0.557 10.743 -9.855 1.00 89.38 176 VAL A CA 1
ATOM 1347 C C . VAL A 1 176 ? 0.884 10.258 -9.644 1.00 89.38 176 VAL A C 1
ATOM 1349 O O . VAL A 1 176 ? 1.496 10.605 -8.636 1.00 89.38 176 VAL A O 1
ATOM 1352 N N . THR A 1 177 ? 1.471 9.539 -10.610 1.00 86.06 177 THR A N 1
ATOM 1353 C CA . THR A 1 177 ? 2.855 9.033 -10.515 1.00 86.06 177 THR A CA 1
ATOM 1354 C C . THR A 1 177 ? 3.900 10.140 -10.370 1.00 86.06 177 THR A C 1
ATOM 1356 O O . THR A 1 177 ? 4.952 9.899 -9.782 1.00 86.06 177 THR A O 1
ATOM 1359 N N . ALA A 1 178 ? 3.615 11.370 -10.810 1.00 84.44 178 ALA A N 1
ATOM 1360 C CA . ALA A 1 178 ? 4.521 12.504 -10.618 1.00 84.44 178 ALA A CA 1
ATOM 1361 C C . ALA A 1 178 ? 4.749 12.844 -9.131 1.00 84.44 178 ALA A C 1
ATOM 1363 O O . ALA A 1 178 ? 5.775 13.420 -8.779 1.00 84.44 178 ALA A O 1
ATOM 1364 N N . LYS A 1 179 ? 3.814 12.469 -8.246 1.00 80.75 179 LYS A N 1
ATOM 1365 C CA . LYS A 1 179 ? 3.874 12.745 -6.800 1.00 80.75 179 LYS A CA 1
ATOM 1366 C C . LYS A 1 179 ? 4.615 11.669 -6.001 1.00 80.75 179 LYS A C 1
ATOM 1368 O O . LYS A 1 179 ? 4.870 11.854 -4.820 1.00 80.75 179 LYS A O 1
ATOM 1373 N N . PHE A 1 180 ? 4.950 10.542 -6.626 1.00 77.38 180 PHE A N 1
ATOM 1374 C CA . PHE A 1 180 ? 5.453 9.339 -5.950 1.00 77.38 180 PHE A CA 1
ATOM 1375 C C . PHE A 1 180 ? 6.966 9.367 -5.682 1.00 77.38 180 PHE A C 1
ATOM 1377 O O . PHE A 1 180 ? 7.490 8.509 -4.974 1.00 77.38 180 PHE A O 1
ATOM 1384 N N . PHE A 1 181 ? 7.666 10.353 -6.242 1.00 70.94 181 PHE A N 1
ATOM 1385 C CA . PHE A 1 181 ? 9.126 10.444 -6.243 1.00 70.94 181 PHE A CA 1
ATOM 1386 C C . PHE A 1 181 ? 9.600 11.815 -5.736 1.00 70.94 181 PHE A C 1
ATOM 1388 O O . PHE A 1 181 ? 10.541 12.393 -6.273 1.00 70.94 181 PHE A O 1
ATOM 1395 N N . THR A 1 182 ? 8.924 12.365 -4.725 1.00 64.31 182 THR A N 1
ATOM 1396 C CA . THR A 1 182 ? 9.160 13.737 -4.240 1.00 64.31 182 THR A CA 1
ATOM 1397 C C . THR A 1 182 ? 10.026 13.807 -2.982 1.00 64.31 182 THR A C 1
ATOM 1399 O O . THR A 1 182 ? 10.809 14.745 -2.856 1.00 64.31 182 THR A O 1
ATOM 1402 N N . THR A 1 183 ? 9.951 12.826 -2.076 1.00 65.31 183 THR A N 1
ATOM 1403 C CA . THR A 1 183 ? 10.763 12.789 -0.847 1.00 65.31 183 THR A CA 1
ATOM 1404 C C . THR A 1 183 ? 11.305 11.390 -0.550 1.00 65.31 183 THR A C 1
ATOM 1406 O O . THR A 1 183 ? 10.717 10.370 -0.914 1.00 65.31 183 THR A O 1
ATOM 1409 N N . ALA A 1 184 ? 12.468 11.337 0.103 1.00 64.50 184 ALA A N 1
ATOM 1410 C CA . ALA A 1 184 ? 13.048 10.114 0.644 1.00 64.50 184 ALA A CA 1
ATOM 1411 C C . ALA A 1 184 ? 13.069 10.216 2.171 1.00 64.50 184 ALA A C 1
ATOM 1413 O O . ALA A 1 184 ? 13.993 10.772 2.757 1.00 64.50 184 ALA A O 1
ATOM 1414 N N . GLU A 1 185 ? 12.038 9.687 2.823 1.00 70.81 185 GLU A N 1
ATOM 1415 C CA . GLU A 1 185 ? 11.954 9.689 4.286 1.00 70.81 185 GLU A CA 1
ATOM 1416 C C . GLU A 1 185 ? 12.270 8.299 4.850 1.00 70.81 185 GLU A C 1
ATOM 1418 O O . GLU A 1 185 ? 12.278 7.298 4.120 1.00 70.81 185 GLU A O 1
ATOM 1423 N N . SER A 1 186 ? 12.533 8.214 6.155 1.00 75.88 186 SER A N 1
ATOM 1424 C CA . SER A 1 186 ? 12.699 6.928 6.837 1.00 75.88 186 SER A CA 1
ATOM 1425 C C . SER A 1 186 ? 11.410 6.106 6.711 1.00 75.88 186 SER A C 1
ATOM 1427 O O . SER A 1 186 ? 10.324 6.668 6.857 1.00 75.88 186 SER A O 1
ATOM 1429 N N . PRO A 1 187 ? 11.473 4.781 6.483 1.00 77.75 187 PRO A N 1
ATOM 1430 C CA . PRO A 1 187 ? 10.277 3.940 6.515 1.00 77.75 187 PRO A CA 1
ATOM 1431 C C . PRO A 1 187 ? 9.589 3.952 7.886 1.00 77.75 187 PRO A C 1
ATOM 1433 O O . PRO A 1 187 ? 8.447 3.523 8.004 1.00 77.75 187 PRO A O 1
ATOM 1436 N N . LEU A 1 188 ? 10.267 4.428 8.926 1.00 81.25 188 LEU A N 1
ATOM 1437 C CA . LEU A 1 188 ? 9.732 4.392 10.274 1.00 81.25 188 LEU A CA 1
ATOM 1438 C C . LEU A 1 188 ? 9.025 5.699 10.674 1.00 81.25 188 LEU A C 1
ATOM 1440 O O . LEU A 1 188 ? 8.236 5.702 11.609 1.00 81.25 188 LEU A O 1
ATOM 1444 N N . THR A 1 189 ? 9.240 6.788 9.929 1.00 77.25 189 THR A N 1
ATOM 1445 C CA . THR A 1 189 ? 8.640 8.108 10.204 1.00 77.25 189 THR A CA 1
ATOM 1446 C C . THR A 1 189 ? 7.452 8.436 9.304 1.00 77.25 189 THR A C 1
ATOM 1448 O O . THR A 1 189 ? 6.816 9.468 9.488 1.00 77.25 189 THR A O 1
ATOM 1451 N N . GLN A 1 190 ? 7.192 7.605 8.295 1.00 82.75 190 GLN A N 1
ATOM 1452 C CA . GLN A 1 190 ? 6.179 7.857 7.275 1.00 82.75 190 GLN A CA 1
ATOM 1453 C C . GLN A 1 190 ? 4.803 7.333 7.678 1.00 82.75 190 GLN A C 1
ATOM 1455 O O . GLN A 1 190 ? 4.677 6.408 8.481 1.00 82.75 190 GLN A O 1
ATOM 1460 N N . GLN A 1 191 ? 3.778 7.904 7.050 1.00 91.31 191 GLN A N 1
ATOM 1461 C CA . GLN A 1 191 ? 2.445 7.318 7.031 1.00 91.31 191 GLN A CA 1
ATOM 1462 C C . GLN A 1 191 ? 2.335 6.305 5.890 1.00 91.31 191 GLN A C 1
ATOM 1464 O O . GLN A 1 191 ? 2.979 6.448 4.851 1.00 91.31 191 GLN A O 1
ATOM 1469 N N . TYR A 1 192 ? 1.499 5.294 6.084 1.00 95.06 192 TYR A N 1
ATOM 1470 C CA . TYR A 1 192 ? 1.193 4.276 5.092 1.00 95.06 192 TYR A CA 1
ATOM 1471 C C . TYR A 1 192 ? -0.309 4.164 4.919 1.00 95.06 192 TYR A C 1
ATOM 1473 O O . TYR A 1 192 ? -1.063 4.319 5.871 1.00 95.06 192 TYR A O 1
ATOM 1481 N N . PHE A 1 193 ? -0.740 3.850 3.709 1.00 96.94 193 PHE A N 1
ATOM 1482 C CA . PHE A 1 193 ? -2.137 3.833 3.325 1.00 96.94 193 PHE A CA 1
ATOM 1483 C C . PHE A 1 193 ? -2.419 2.607 2.478 1.00 96.94 193 PHE A C 1
ATOM 1485 O O . PHE A 1 193 ? -1.594 2.180 1.674 1.00 96.94 193 PHE A O 1
ATOM 1492 N N . SER A 1 194 ? -3.621 2.073 2.622 1.00 97.81 194 SER A N 1
ATOM 1493 C CA . SER A 1 194 ? -4.127 0.978 1.788 1.00 97.81 194 SER A CA 1
ATOM 1494 C C . SER A 1 194 ? -4.399 1.380 0.335 1.00 97.81 194 SER A C 1
ATOM 1496 O O . SER A 1 194 ? -4.579 0.506 -0.513 1.00 97.81 194 SER A O 1
ATOM 1498 N N . GLN A 1 195 ? -4.418 2.691 0.044 1.00 96.19 195 GLN A N 1
ATOM 1499 C CA . GLN A 1 195 ? -4.634 3.337 -1.265 1.00 96.19 195 GLN A CA 1
ATOM 1500 C C . GLN A 1 195 ? -6.007 3.092 -1.914 1.00 96.19 195 GLN A C 1
ATOM 1502 O O . GLN A 1 195 ? -6.498 3.938 -2.660 1.00 96.19 195 GLN A O 1
ATOM 1507 N N . THR A 1 196 ? -6.640 1.971 -1.596 1.00 96.75 196 THR A N 1
ATOM 1508 C CA . THR A 1 196 ? -7.915 1.478 -2.113 1.00 96.75 196 THR A CA 1
ATOM 1509 C C . THR A 1 196 ? -8.915 1.324 -0.962 1.00 96.75 196 THR A C 1
ATOM 1511 O O . THR A 1 196 ? -8.490 1.137 0.179 1.00 96.75 196 THR A O 1
ATOM 1514 N N . PRO A 1 197 ? -10.225 1.456 -1.217 1.00 97.00 197 PRO A N 1
ATOM 1515 C CA . PRO A 1 197 ? -11.251 1.289 -0.194 1.00 97.00 197 PRO A CA 1
ATOM 1516 C C . PRO A 1 197 ? -11.600 -0.184 0.057 1.00 97.00 197 PRO A C 1
ATOM 1518 O O . PRO A 1 197 ? -11.474 -1.027 -0.828 1.00 97.00 197 PRO A O 1
ATOM 1521 N N . TYR A 1 198 ? -12.073 -0.473 1.268 1.00 97.12 198 TYR A N 1
ATOM 1522 C CA . TYR A 1 198 ? -12.441 -1.801 1.757 1.00 97.12 198 TYR A CA 1
ATOM 1523 C C . TYR A 1 198 ? -13.818 -1.766 2.415 1.00 97.12 198 TYR A C 1
ATOM 1525 O O . TYR A 1 198 ? -14.156 -0.809 3.115 1.00 97.12 198 TYR A O 1
ATOM 1533 N N . GLN A 1 199 ? -14.584 -2.845 2.251 1.00 96.69 199 GLN A N 1
ATOM 1534 C CA . GLN A 1 199 ? -15.790 -3.068 3.043 1.00 96.69 199 GLN A CA 1
ATOM 1535 C C . GLN A 1 199 ? -15.406 -3.377 4.497 1.00 96.69 199 GLN A C 1
ATOM 1537 O O . GLN A 1 199 ? -14.580 -4.251 4.763 1.00 96.69 199 GLN A O 1
ATOM 1542 N N . TYR A 1 200 ? -16.039 -2.687 5.441 1.00 96.62 200 TYR A N 1
ATOM 1543 C CA . TYR A 1 200 ? -15.788 -2.791 6.874 1.00 96.62 200 TYR A CA 1
ATOM 1544 C C . TYR A 1 200 ? -17.107 -2.834 7.647 1.00 96.62 200 TYR A C 1
ATOM 1546 O O . TYR A 1 200 ? -17.633 -1.817 8.100 1.00 96.62 200 TYR A O 1
ATOM 1554 N N . GLY A 1 201 ? -17.682 -4.030 7.780 1.00 94.62 201 GLY A N 1
ATOM 1555 C CA . GLY A 1 201 ? -19.008 -4.186 8.378 1.00 94.62 201 GLY A CA 1
ATOM 1556 C C . GLY A 1 201 ? -20.033 -3.435 7.532 1.00 94.62 201 GLY A C 1
ATOM 1557 O O . GLY A 1 201 ? -20.214 -3.779 6.369 1.00 94.62 201 GLY A O 1
ATOM 1558 N N . ASN A 1 202 ? -20.640 -2.386 8.092 1.00 95.00 202 ASN A N 1
ATOM 1559 C CA . ASN A 1 202 ? -21.587 -1.511 7.386 1.00 95.00 202 ASN A CA 1
ATOM 1560 C C . ASN A 1 202 ? -20.940 -0.245 6.793 1.00 95.00 202 ASN A C 1
ATOM 1562 O O . ASN A 1 202 ? -21.645 0.603 6.253 1.00 95.00 202 ASN A O 1
ATOM 1566 N N . TYR A 1 203 ? -19.622 -0.098 6.914 1.00 97.31 203 TYR A N 1
ATOM 1567 C CA . TYR A 1 203 ? -18.870 1.060 6.441 1.00 97.31 203 TYR A CA 1
ATOM 1568 C C . TYR A 1 203 ? -18.012 0.702 5.232 1.00 97.31 203 TYR A C 1
ATOM 1570 O O . TYR A 1 203 ? -17.631 -0.453 5.044 1.00 97.31 203 TYR A O 1
ATOM 1578 N N . VAL A 1 204 ? -17.634 1.718 4.462 1.00 98.25 204 VAL A N 1
ATOM 1579 C CA . VAL A 1 204 ? -16.491 1.646 3.551 1.00 98.25 204 VAL A CA 1
ATOM 1580 C C . VAL A 1 204 ? -15.357 2.445 4.174 1.00 98.25 204 VAL A C 1
ATOM 1582 O O . VAL A 1 204 ? -15.580 3.550 4.673 1.00 98.25 204 VAL A O 1
ATOM 1585 N N . VAL A 1 205 ? -14.147 1.894 4.178 1.00 98.25 205 VAL A N 1
ATOM 1586 C CA . VAL A 1 205 ? -12.987 2.525 4.817 1.00 98.25 205 VAL A CA 1
ATOM 1587 C C . VAL A 1 205 ? -11.748 2.465 3.938 1.00 98.25 205 VAL A C 1
ATOM 1589 O O . VAL A 1 205 ? -11.605 1.567 3.112 1.00 98.25 205 VAL A O 1
ATOM 1592 N N . LYS A 1 206 ? -10.801 3.373 4.173 1.00 98.25 206 LYS A N 1
ATOM 1593 C CA . LYS A 1 206 ? -9.388 3.163 3.832 1.00 98.25 206 LYS A CA 1
ATOM 1594 C C . LYS A 1 206 ? -8.599 2.942 5.115 1.00 98.25 206 LYS A C 1
ATOM 1596 O O . LYS A 1 206 ? -8.809 3.641 6.100 1.00 98.25 206 LYS A O 1
ATOM 1601 N N . TYR A 1 207 ? -7.678 1.987 5.112 1.00 98.44 207 TYR A N 1
ATOM 1602 C CA . TYR A 1 207 ? -6.736 1.810 6.217 1.00 98.44 207 TYR A CA 1
ATOM 1603 C C . TYR A 1 207 ? -5.558 2.767 6.098 1.00 98.44 207 TYR A C 1
ATOM 1605 O O . TYR A 1 207 ? -5.056 2.988 4.987 1.00 98.44 207 TYR A O 1
ATOM 1613 N N . PHE A 1 208 ? -5.079 3.239 7.245 1.00 97.62 208 PHE A N 1
ATOM 1614 C CA . PHE A 1 208 ? -3.825 3.964 7.371 1.00 97.62 208 PHE A CA 1
ATOM 1615 C C . PHE A 1 208 ? -2.999 3.452 8.552 1.00 97.62 208 PHE A C 1
ATOM 1617 O O . PHE A 1 208 ? -3.519 2.878 9.508 1.00 97.62 208 PHE A O 1
ATOM 1624 N N . VAL A 1 209 ? -1.700 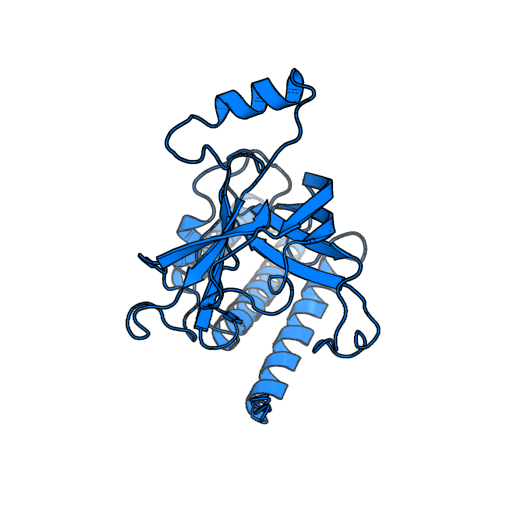3.717 8.491 1.00 96.62 209 VAL A N 1
ATOM 1625 C CA . VAL A 1 209 ? -0.749 3.542 9.582 1.00 96.62 209 VAL A CA 1
ATOM 1626 C C . VAL A 1 209 ? 0.050 4.824 9.722 1.00 96.62 209 VAL A C 1
ATOM 1628 O O . VAL A 1 209 ? 0.497 5.386 8.724 1.00 96.62 209 VAL A O 1
ATOM 1631 N N . GLN A 1 210 ? 0.239 5.292 10.947 1.00 91.69 210 GLN A N 1
ATOM 1632 C CA . GLN A 1 210 ? 0.991 6.509 11.232 1.00 91.69 210 GLN A CA 1
ATOM 1633 C C . GLN A 1 210 ? 1.861 6.332 12.470 1.00 91.69 210 GLN A C 1
ATOM 1635 O O . GLN A 1 210 ? 1.592 5.487 13.317 1.00 91.69 210 GLN A O 1
ATOM 1640 N N . HIS A 1 211 ? 2.900 7.149 12.604 1.00 85.19 211 HIS A N 1
ATOM 1641 C CA . HIS A 1 211 ? 3.603 7.249 13.878 1.00 85.19 211 HIS A CA 1
ATOM 1642 C C . HIS A 1 211 ? 2.680 7.931 14.915 1.00 85.19 211 HIS A C 1
ATOM 1644 O O . HIS A 1 211 ? 2.020 8.914 14.551 1.00 85.19 211 HIS A O 1
ATOM 1650 N N . PRO A 1 212 ? 2.634 7.480 16.185 1.00 74.62 212 PRO A N 1
ATOM 1651 C CA . PRO A 1 212 ? 1.807 8.110 17.226 1.00 74.62 212 PRO A CA 1
ATOM 1652 C C . PRO A 1 212 ? 2.131 9.604 17.404 1.00 74.62 212 PRO A C 1
ATOM 1654 O O . PRO A 1 212 ? 1.243 10.436 17.568 1.00 74.62 212 PRO A O 1
ATOM 1657 N N . ASP A 1 213 ? 3.406 9.972 17.245 1.00 67.62 213 ASP A N 1
ATOM 1658 C CA . ASP A 1 213 ? 3.878 11.366 17.297 1.00 67.62 213 ASP A CA 1
ATOM 1659 C C . ASP A 1 213 ? 3.818 12.110 15.944 1.00 67.62 213 ASP A C 1
ATOM 1661 O O . ASP A 1 213 ? 4.546 13.076 15.735 1.00 67.62 213 ASP A O 1
ATOM 1665 N N . SER A 1 214 ? 2.987 11.679 14.988 1.00 57.06 214 SER A N 1
ATOM 1666 C CA . SER A 1 214 ? 2.913 12.276 13.634 1.00 57.06 214 SER A CA 1
ATOM 1667 C C . SER A 1 214 ? 2.444 13.743 13.584 1.00 57.06 214 SER A C 1
ATOM 1669 O O . SER A 1 214 ? 2.427 14.345 12.510 1.00 57.06 214 SER A O 1
ATOM 1671 N N . LYS A 1 215 ? 2.120 14.352 14.732 1.00 48.94 215 LYS A N 1
ATOM 1672 C CA . LYS A 1 215 ? 1.954 15.803 14.875 1.00 48.94 215 LYS A CA 1
ATOM 1673 C C . LYS A 1 215 ? 3.334 16.472 15.006 1.00 48.94 215 LYS A C 1
ATOM 1675 O O . LYS A 1 215 ? 3.882 16.562 16.099 1.00 48.94 215 LYS A O 1
ATOM 1680 N N . ASP A 1 216 ? 3.881 16.948 13.889 1.00 48.06 216 ASP A N 1
ATOM 1681 C CA . ASP A 1 216 ? 4.950 17.963 13.829 1.00 48.06 216 ASP A CA 1
ATOM 1682 C C . ASP A 1 216 ? 6.268 17.687 14.595 1.00 48.06 216 ASP A C 1
ATOM 1684 O O . ASP A 1 216 ? 6.798 18.577 15.266 1.00 48.06 216 ASP A O 1
ATOM 1688 N N . ARG A 1 217 ? 6.893 16.506 14.449 1.00 42.72 217 ARG A N 1
ATOM 1689 C CA . ARG A 1 217 ? 8.326 16.340 14.794 1.00 42.72 217 ARG A CA 1
ATOM 1690 C C . ARG A 1 217 ? 9.140 15.700 13.672 1.00 42.72 217 ARG A C 1
ATOM 1692 O O . ARG A 1 217 ? 8.821 14.639 13.147 1.00 42.72 217 ARG A O 1
ATOM 1699 N N . LEU A 1 218 ? 10.212 16.408 13.314 1.00 45.59 218 LEU A N 1
ATOM 1700 C CA . LEU A 1 218 ? 11.163 16.117 12.245 1.00 45.59 218 LEU A CA 1
ATOM 1701 C C . LEU A 1 218 ? 11.712 14.682 12.306 1.00 45.59 218 LEU A C 1
ATOM 1703 O O . LEU A 1 218 ? 12.229 14.233 13.329 1.00 45.59 218 LEU A O 1
ATOM 1707 N N . VAL A 1 219 ? 11.719 14.047 11.133 1.00 50.66 219 VAL A N 1
ATOM 1708 C CA . VAL A 1 219 ? 12.294 12.737 10.763 1.00 50.66 219 VAL A CA 1
ATOM 1709 C C . VAL A 1 219 ? 13.675 12.439 11.387 1.00 50.66 219 VAL A C 1
ATOM 1711 O O . VAL A 1 219 ? 14.027 11.278 11.611 1.00 50.66 219 VAL A O 1
ATOM 1714 N N . ASN A 1 220 ? 14.443 13.477 11.729 1.00 45.84 220 ASN A N 1
ATOM 1715 C CA . ASN A 1 220 ? 15.778 13.384 12.324 1.00 45.84 220 ASN A CA 1
ATOM 1716 C C . ASN A 1 220 ? 15.793 12.759 13.729 1.00 45.84 220 ASN A C 1
ATOM 1718 O O . ASN A 1 220 ? 16.764 12.095 14.091 1.00 45.84 220 ASN A O 1
ATOM 1722 N N . GLU A 1 221 ? 14.726 12.912 14.516 1.00 47.50 221 GLU A N 1
ATOM 1723 C CA . GLU A 1 221 ? 14.704 12.384 15.885 1.00 47.50 221 GLU A CA 1
ATOM 1724 C C . GLU A 1 221 ? 14.578 10.850 15.915 1.00 47.50 221 GLU A C 1
ATOM 1726 O O . GLU A 1 221 ? 15.055 10.190 16.840 1.00 47.50 221 GLU A O 1
ATOM 1731 N N . MET A 1 222 ? 14.015 10.253 14.861 1.00 46.41 222 MET A N 1
ATOM 1732 C CA . MET A 1 222 ? 13.820 8.808 14.786 1.00 46.41 222 MET A CA 1
ATOM 1733 C C . MET A 1 222 ? 15.088 8.044 14.388 1.00 46.41 222 MET A C 1
ATOM 1735 O O . MET A 1 222 ? 15.336 6.957 14.910 1.00 46.41 222 MET A O 1
ATOM 1739 N N . GLN A 1 223 ? 15.933 8.620 13.523 1.00 49.16 223 GLN A N 1
ATOM 1740 C CA . GLN A 1 223 ? 17.240 8.029 13.201 1.00 49.16 223 GLN A CA 1
ATOM 1741 C C . GLN A 1 223 ? 18.162 8.001 14.432 1.00 49.16 223 GLN A C 1
ATOM 1743 O O . GLN A 1 223 ? 18.865 7.016 14.645 1.00 49.16 223 GLN A O 1
ATOM 1748 N N . GLN A 1 224 ? 18.098 9.028 15.291 1.00 46.62 224 GLN A N 1
ATOM 1749 C CA . GLN A 1 224 ? 18.805 9.031 16.576 1.00 46.62 224 GLN A CA 1
ATOM 1750 C C . GLN A 1 224 ? 18.234 8.006 17.565 1.00 46.62 224 GLN A C 1
ATOM 1752 O O . GLN A 1 224 ? 19.007 7.300 18.215 1.00 46.62 224 GLN A O 1
ATOM 1757 N N . ARG A 1 225 ? 16.904 7.868 17.658 1.00 52.12 225 ARG A N 1
ATOM 1758 C CA . ARG A 1 225 ? 16.259 6.943 18.607 1.00 52.12 225 ARG A CA 1
ATOM 1759 C C . ARG A 1 225 ? 16.502 5.469 18.283 1.00 52.12 225 ARG A C 1
ATOM 1761 O O . ARG A 1 225 ? 16.697 4.691 19.205 1.00 52.12 225 ARG A O 1
ATOM 1768 N N . LEU A 1 226 ? 16.585 5.084 17.012 1.00 51.78 226 LEU A N 1
ATOM 1769 C CA . LEU A 1 226 ? 16.853 3.689 16.624 1.00 51.78 226 LEU A CA 1
ATOM 1770 C C . LEU A 1 226 ? 18.307 3.255 16.826 1.00 51.78 226 LEU A C 1
ATOM 1772 O O . LEU A 1 226 ? 18.568 2.078 17.052 1.00 51.78 226 LEU A O 1
ATOM 1776 N N . ALA A 1 227 ? 19.251 4.195 16.759 1.00 51.66 227 ALA A N 1
ATOM 1777 C CA . ALA A 1 227 ? 20.662 3.908 16.997 1.00 51.66 227 ALA A CA 1
ATOM 1778 C C . ALA A 1 227 ? 21.023 3.853 18.495 1.00 51.66 227 ALA A C 1
ATOM 1780 O O . ALA A 1 227 ? 22.104 3.377 18.835 1.00 51.66 227 ALA A O 1
ATOM 1781 N N . THR A 1 228 ? 20.159 4.356 19.391 1.00 49.62 228 THR A N 1
ATOM 1782 C CA . THR A 1 228 ? 20.518 4.579 20.807 1.00 49.62 228 THR A CA 1
ATOM 1783 C C . THR A 1 228 ? 19.467 4.175 21.843 1.00 49.62 228 THR A C 1
ATOM 1785 O O . THR A 1 228 ? 19.807 4.099 23.022 1.00 49.62 228 THR A O 1
ATOM 1788 N N . SER A 1 229 ? 18.219 3.885 21.459 1.00 50.88 229 SER A N 1
ATOM 1789 C CA . SER A 1 229 ? 17.145 3.577 22.409 1.00 50.88 229 SER A CA 1
ATOM 1790 C C . SER A 1 229 ? 16.706 2.108 22.322 1.00 50.88 229 SER A C 1
ATOM 1792 O O . SER A 1 229 ? 16.359 1.644 21.238 1.00 50.88 229 SER A O 1
ATOM 1794 N N . PRO A 1 230 ? 16.629 1.373 23.447 1.00 55.59 230 PRO A N 1
ATOM 1795 C CA . PRO A 1 230 ? 16.054 0.025 23.510 1.00 55.59 230 PRO A CA 1
ATOM 1796 C C . PRO A 1 230 ? 14.515 0.011 23.383 1.00 55.59 230 PRO A C 1
ATOM 1798 O O . PRO A 1 230 ? 13.875 -0.993 23.691 1.00 55.59 230 PRO A O 1
ATOM 1801 N N . GLN A 1 231 ? 13.896 1.127 22.990 1.00 63.03 231 GLN A N 1
ATOM 1802 C CA . GLN A 1 231 ? 12.446 1.258 22.889 1.00 63.03 231 GLN A CA 1
ATOM 1803 C C . GLN A 1 231 ? 11.934 0.697 21.560 1.00 63.03 231 GLN A C 1
ATOM 1805 O O . GLN A 1 231 ? 12.463 1.000 20.491 1.00 63.03 231 GLN A O 1
ATOM 1810 N N . ALA A 1 232 ? 10.880 -0.114 21.639 1.00 71.12 232 ALA A N 1
ATOM 1811 C CA . ALA A 1 232 ? 10.182 -0.621 20.468 1.00 71.12 232 ALA A CA 1
ATOM 1812 C C . ALA A 1 232 ? 9.633 0.535 19.615 1.00 71.12 232 ALA A C 1
ATOM 1814 O O . ALA A 1 232 ? 9.104 1.510 20.148 1.00 71.12 232 ALA A O 1
ATOM 1815 N N . VAL A 1 233 ? 9.729 0.404 18.289 1.00 81.19 233 VAL A N 1
ATOM 1816 C CA . VAL A 1 233 ? 9.013 1.287 17.359 1.00 81.19 233 VAL A CA 1
ATOM 1817 C C . VAL A 1 233 ? 7.532 0.944 17.412 1.00 81.19 233 VAL A C 1
ATOM 1819 O O . VAL A 1 233 ? 7.178 -0.231 17.331 1.00 81.19 233 VAL A O 1
ATOM 1822 N N . GLN A 1 234 ? 6.685 1.962 17.519 1.00 88.56 234 GLN A N 1
ATOM 1823 C CA . GLN A 1 234 ? 5.233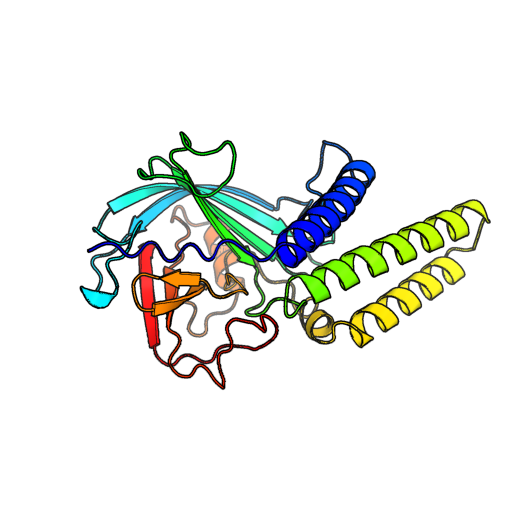 1.820 17.538 1.00 88.56 234 GLN A CA 1
ATOM 1824 C C . GLN A 1 234 ? 4.618 2.604 16.385 1.00 88.56 234 GLN A C 1
ATOM 1826 O O . GLN A 1 234 ? 5.117 3.666 16.008 1.00 88.56 234 GLN A O 1
ATOM 1831 N N . PHE A 1 235 ? 3.522 2.082 15.850 1.00 93.12 235 PHE A N 1
ATOM 1832 C CA . PHE A 1 235 ? 2.681 2.777 14.890 1.00 93.12 235 PHE A CA 1
ATOM 1833 C C . PHE A 1 235 ? 1.237 2.656 15.333 1.00 93.12 235 PHE A C 1
ATOM 1835 O O . PHE A 1 235 ? 0.853 1.629 15.860 1.00 93.12 235 PHE A O 1
ATOM 1842 N N . GLU A 1 236 ? 0.424 3.661 15.063 1.00 96.06 236 GLU A N 1
ATOM 1843 C CA . GLU A 1 236 ? -1.020 3.539 15.185 1.00 96.06 236 GLU A CA 1
ATOM 1844 C C . GLU A 1 236 ? -1.593 3.050 13.856 1.00 96.06 236 GLU A C 1
ATOM 1846 O O . GLU A 1 236 ? -1.319 3.630 12.801 1.00 96.06 236 GLU A O 1
ATOM 1851 N N . PHE A 1 237 ? -2.410 2.003 13.907 1.00 98.31 237 PHE A N 1
ATOM 1852 C CA . PHE A 1 237 ? -3.184 1.501 12.778 1.00 98.31 237 PHE A CA 1
ATOM 1853 C C . PHE A 1 237 ? -4.633 1.965 12.912 1.00 98.31 237 PHE A C 1
ATOM 1855 O O . PHE A 1 237 ? -5.260 1.788 13.960 1.00 98.31 237 PHE A O 1
ATOM 1862 N N . GLY A 1 238 ? -5.198 2.522 11.844 1.00 98.06 238 GLY A N 1
ATOM 1863 C CA . GLY A 1 238 ? -6.548 3.068 11.869 1.00 98.06 238 GLY A CA 1
ATOM 1864 C C . GLY A 1 238 ? -7.287 3.000 10.541 1.00 98.06 238 GLY A C 1
ATOM 1865 O O . GLY A 1 238 ? -6.783 2.502 9.532 1.00 98.06 238 GLY A O 1
ATOM 1866 N N . ILE A 1 239 ? -8.512 3.517 10.571 1.00 98.19 239 ILE A N 1
ATOM 1867 C CA . ILE A 1 239 ? -9.419 3.623 9.426 1.00 98.19 239 ILE A CA 1
ATOM 1868 C C . ILE A 1 239 ? -9.842 5.071 9.185 1.00 98.19 239 ILE A C 1
ATOM 1870 O O . ILE A 1 239 ? -10.076 5.828 10.125 1.00 98.19 239 ILE A O 1
ATOM 1874 N N . GLU A 1 240 ? -9.967 5.430 7.914 1.00 97.69 240 GLU A N 1
ATOM 1875 C CA . GLU A 1 240 ? -10.673 6.602 7.398 1.00 97.69 240 GLU A CA 1
ATOM 1876 C C . GLU A 1 240 ? -12.041 6.147 6.890 1.00 97.69 240 GLU A C 1
ATOM 1878 O O . GLU A 1 240 ? -12.117 5.412 5.903 1.00 97.69 240 GLU A O 1
ATOM 1883 N N . VAL A 1 241 ? -13.116 6.562 7.562 1.00 98.12 241 VAL A N 1
ATOM 1884 C CA . VAL A 1 241 ? -14.486 6.150 7.220 1.00 98.12 241 VAL A CA 1
ATOM 1885 C C . VAL A 1 241 ? -15.015 6.979 6.055 1.00 98.12 241 VAL A C 1
ATOM 1887 O O . VAL A 1 241 ? -14.845 8.197 6.030 1.00 98.12 241 VAL A O 1
ATOM 1890 N N . GLN A 1 242 ? -15.674 6.347 5.086 1.00 98.06 242 GLN A N 1
ATOM 1891 C CA . GLN A 1 242 ? -16.356 7.048 4.003 1.00 98.06 242 GLN A CA 1
ATOM 1892 C C . GLN A 1 242 ? -17.552 7.839 4.540 1.00 98.06 242 GLN A C 1
ATOM 1894 O O . GLN A 1 242 ? -18.515 7.258 5.032 1.00 98.06 242 GLN A O 1
ATOM 1899 N N . THR A 1 243 ? -17.504 9.165 4.413 1.00 97.19 243 THR A N 1
ATOM 1900 C CA . THR A 1 243 ? -18.585 10.061 4.869 1.00 97.19 243 THR A CA 1
ATOM 1901 C C . THR A 1 243 ? -19.356 10.699 3.715 1.00 97.19 243 THR A C 1
ATOM 1903 O O . THR A 1 243 ? -20.510 11.083 3.892 1.00 97.19 243 THR A O 1
ATOM 1906 N N . ASN A 1 244 ? -18.755 10.788 2.523 1.00 96.56 244 ASN A N 1
ATOM 1907 C CA . ASN A 1 244 ? -19.417 11.271 1.314 1.00 96.56 244 ASN A CA 1
ATOM 1908 C C . ASN A 1 244 ? -18.963 10.455 0.086 1.00 96.56 244 ASN A C 1
ATOM 1910 O O . ASN A 1 244 ? -17.823 10.618 -0.345 1.00 96.56 244 ASN A O 1
ATOM 1914 N N . PRO A 1 245 ? -19.825 9.611 -0.510 1.00 96.12 245 PRO A N 1
ATOM 1915 C CA . PRO A 1 245 ? -19.448 8.778 -1.652 1.00 96.12 245 PRO A CA 1
ATOM 1916 C C . PRO A 1 245 ? -19.124 9.572 -2.929 1.00 96.12 245 PRO A C 1
ATOM 1918 O O . PRO A 1 245 ? -18.386 9.064 -3.767 1.00 96.12 245 PRO A O 1
ATOM 1921 N N . GLU A 1 246 ? -19.607 10.812 -3.078 1.00 95.50 246 GLU A N 1
ATOM 1922 C CA . GLU A 1 246 ? -19.316 11.645 -4.256 1.00 95.50 246 GLU A CA 1
ATOM 1923 C C . GLU A 1 246 ? -17.872 12.159 -4.257 1.00 95.50 246 GLU A C 1
ATOM 1925 O O . GLU A 1 246 ? -17.230 12.240 -5.302 1.00 95.50 246 GLU A O 1
ATOM 1930 N N . THR A 1 247 ? -17.343 12.509 -3.082 1.00 95.62 247 THR A N 1
ATOM 1931 C CA . THR A 1 247 ? -15.969 13.019 -2.932 1.00 95.62 247 THR A CA 1
ATOM 1932 C C . THR A 1 247 ? -14.982 11.945 -2.484 1.00 95.62 247 THR A C 1
ATOM 1934 O O . THR A 1 247 ? -13.773 12.171 -2.497 1.00 95.62 247 THR A O 1
ATOM 1937 N N . MET A 1 248 ? -15.483 10.771 -2.098 1.00 97.06 248 MET A N 1
ATOM 1938 C CA . MET A 1 248 ? -14.706 9.631 -1.626 1.00 97.06 248 MET A CA 1
ATOM 1939 C C . MET A 1 248 ? -15.112 8.367 -2.401 1.00 97.06 248 MET A C 1
ATOM 1941 O O . MET A 1 248 ? -15.635 7.430 -1.798 1.00 97.06 248 MET A O 1
ATOM 1945 N N . PRO A 1 249 ? -14.914 8.321 -3.731 1.00 96.94 249 PRO A N 1
ATOM 1946 C CA . PRO A 1 249 ? -15.402 7.220 -4.557 1.00 96.94 249 PRO A CA 1
ATOM 1947 C C . PRO A 1 249 ? -14.716 5.896 -4.216 1.00 96.94 249 PRO A C 1
ATOM 1949 O O . PRO A 1 249 ? -13.562 5.870 -3.768 1.00 96.94 249 PRO A O 1
ATOM 1952 N N . ILE A 1 250 ? -15.436 4.795 -4.449 1.00 96.62 250 ILE A N 1
ATOM 1953 C CA . ILE A 1 250 ? -14.919 3.432 -4.254 1.00 96.62 250 ILE A CA 1
ATOM 1954 C C . ILE A 1 250 ? -14.247 2.862 -5.509 1.00 96.62 250 ILE A C 1
ATOM 1956 O O . ILE A 1 250 ? -13.407 1.972 -5.416 1.00 96.62 250 ILE A O 1
ATOM 1960 N N . ASP A 1 251 ? -14.604 3.403 -6.669 1.00 94.25 251 ASP A N 1
ATOM 1961 C CA . ASP A 1 251 ? -14.222 2.979 -8.016 1.00 94.25 251 ASP A CA 1
ATOM 1962 C C . ASP A 1 251 ? -13.122 3.855 -8.644 1.00 94.25 251 ASP A C 1
ATOM 1964 O O . ASP A 1 251 ? -12.675 3.590 -9.759 1.00 94.25 251 ASP A O 1
ATOM 1968 N N . ASP A 1 252 ? -12.634 4.866 -7.915 1.00 96.69 252 ASP A N 1
ATOM 1969 C CA . ASP A 1 252 ? -11.480 5.678 -8.307 1.00 96.69 252 ASP A CA 1
ATOM 1970 C C . ASP A 1 252 ? -10.458 5.802 -7.166 1.00 96.69 252 ASP A C 1
ATOM 1972 O O . ASP A 1 252 ? -10.487 6.707 -6.326 1.00 96.69 252 ASP A O 1
ATOM 1976 N N . ALA A 1 253 ? -9.480 4.898 -7.177 1.00 96.69 253 ALA A N 1
ATOM 1977 C CA . ALA A 1 253 ? -8.384 4.862 -6.217 1.00 96.69 253 ALA A CA 1
ATOM 1978 C C . ALA A 1 253 ? -7.371 6.012 -6.376 1.00 96.69 253 ALA A C 1
ATOM 1980 O O . ALA A 1 253 ? -6.471 6.130 -5.541 1.00 96.69 253 ALA A O 1
ATOM 1981 N N . THR A 1 254 ? -7.501 6.866 -7.403 1.00 96.25 254 THR A N 1
ATOM 1982 C CA . THR A 1 254 ? -6.662 8.067 -7.564 1.00 96.25 254 THR A CA 1
ATOM 1983 C C . THR A 1 254 ? -7.173 9.260 -6.758 1.00 96.25 254 THR A C 1
ATOM 1985 O O . THR A 1 254 ? -6.433 10.235 -6.592 1.00 96.25 254 THR A O 1
ATOM 1988 N N . GLN A 1 255 ? -8.393 9.179 -6.208 1.00 95.31 255 GLN A N 1
ATOM 1989 C CA . GLN A 1 255 ? -8.980 10.260 -5.419 1.00 95.31 255 GLN A CA 1
ATOM 1990 C C . GLN A 1 255 ? -8.540 10.222 -3.949 1.00 95.31 255 GLN A C 1
ATOM 1992 O O . GLN A 1 255 ? -8.724 9.203 -3.263 1.00 95.31 255 GLN A O 1
ATOM 1997 N N . PRO A 1 256 ? -7.972 11.328 -3.427 1.00 92.88 256 PRO A N 1
ATOM 1998 C CA . PRO A 1 256 ? -7.632 11.429 -2.017 1.00 92.88 256 PRO A CA 1
ATOM 1999 C C . PRO A 1 256 ? -8.906 11.504 -1.180 1.00 92.88 256 PRO A C 1
ATOM 2001 O O . PRO A 1 256 ? -9.849 12.215 -1.515 1.00 92.88 256 PRO A O 1
ATOM 2004 N N . TRP A 1 257 ? -8.919 10.770 -0.074 1.00 94.38 257 TRP A N 1
ATOM 2005 C CA . TRP A 1 257 ? -10.002 10.814 0.897 1.00 94.38 257 TRP A CA 1
ATOM 2006 C C . TRP A 1 257 ? -9.619 11.791 2.008 1.00 94.38 257 TRP A C 1
ATOM 2008 O O . TRP A 1 257 ? -8.589 11.625 2.647 1.00 94.38 257 TRP A O 1
ATOM 2018 N N . ASN A 1 258 ? -10.452 12.804 2.242 1.00 91.25 258 ASN A N 1
ATOM 2019 C CA . ASN A 1 258 ? -10.284 13.750 3.347 1.00 91.25 258 ASN A CA 1
ATOM 2020 C C . ASN A 1 258 ? -11.361 13.488 4.401 1.00 91.25 258 ASN A C 1
ATOM 2022 O O . ASN A 1 258 ? -12.200 14.349 4.667 1.00 91.25 258 ASN A O 1
ATOM 2026 N N . SER A 1 259 ? -11.391 12.266 4.939 1.00 92.56 259 SER A N 1
ATOM 2027 C CA . SER A 1 259 ? -12.413 11.912 5.920 1.00 92.56 259 SER A CA 1
ATOM 2028 C C . SER A 1 259 ? -12.199 12.677 7.229 1.00 92.56 259 SER A C 1
ATOM 2030 O O . SER A 1 259 ? -11.101 12.607 7.791 1.00 92.56 259 SER A O 1
ATOM 2032 N N . PRO A 1 260 ? -13.227 13.359 7.765 1.00 92.81 260 PRO A N 1
ATOM 2033 C CA . PRO A 1 260 ? -13.171 13.897 9.120 1.00 92.81 260 PRO A CA 1
ATOM 2034 C C . PRO A 1 260 ? -13.264 12.793 10.187 1.00 92.81 260 PRO A C 1
ATOM 2036 O O . PRO A 1 260 ? -12.970 13.045 11.353 1.00 92.81 260 PRO A O 1
ATOM 2039 N N . GLU A 1 261 ? -13.663 11.575 9.809 1.00 95.69 261 GLU A N 1
ATOM 2040 C CA . GLU A 1 261 ? -13.870 10.453 10.716 1.00 95.69 261 GLU A CA 1
ATOM 2041 C C . GLU A 1 261 ? -12.721 9.445 10.595 1.00 95.69 261 GLU A C 1
ATOM 2043 O O . GLU A 1 261 ? -12.725 8.531 9.763 1.00 95.69 261 GLU A O 1
ATOM 2048 N N . ARG A 1 262 ? -11.704 9.650 11.440 1.00 96.06 262 ARG A N 1
ATOM 2049 C CA . ARG A 1 262 ? -10.543 8.765 11.586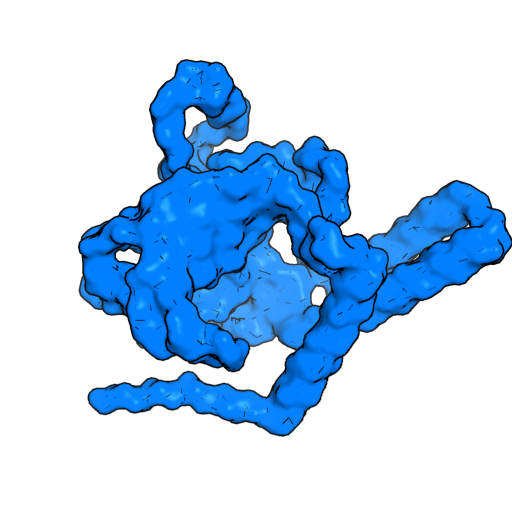 1.00 96.06 262 ARG A CA 1
ATOM 2050 C C . ARG A 1 262 ? -10.559 8.087 12.947 1.00 96.06 262 ARG A C 1
ATOM 2052 O O . ARG A 1 262 ? -10.687 8.757 13.969 1.00 96.06 262 ARG A O 1
ATOM 2059 N N . VAL A 1 263 ? -10.385 6.769 12.957 1.00 96.88 263 VAL A N 1
ATOM 2060 C CA . VAL A 1 263 ? -10.435 5.953 14.178 1.00 96.88 263 VAL A CA 1
ATOM 2061 C C . VAL A 1 263 ? -9.174 5.107 14.275 1.00 96.88 263 VAL A C 1
ATOM 2063 O O . VAL A 1 263 ? -8.854 4.372 13.342 1.00 96.88 263 VAL A O 1
ATOM 2066 N N . ILE A 1 264 ? -8.466 5.202 15.402 1.00 97.75 264 ILE A N 1
ATOM 2067 C CA . ILE A 1 264 ? -7.343 4.312 15.715 1.00 97.75 264 ILE A CA 1
ATOM 2068 C C . ILE A 1 264 ? -7.901 3.002 16.260 1.00 97.75 264 ILE A C 1
ATOM 2070 O O . ILE A 1 264 ? -8.668 3.001 17.222 1.00 97.75 264 ILE A O 1
ATOM 2074 N N . LEU A 1 265 ? -7.516 1.896 15.631 1.00 98.31 265 LEU A N 1
ATOM 2075 C CA . LEU A 1 265 ? -8.010 0.560 15.946 1.00 98.31 265 LEU A CA 1
ATOM 2076 C C . LEU A 1 265 ? -6.973 -0.303 16.664 1.00 98.31 265 LEU A C 1
ATOM 2078 O O . LEU A 1 265 ? -7.351 -1.213 17.401 1.00 98.31 265 LEU A O 1
ATOM 2082 N N . ALA A 1 266 ? -5.684 -0.058 16.427 1.00 98.25 266 ALA A N 1
ATOM 2083 C CA . ALA A 1 266 ? -4.610 -0.870 16.979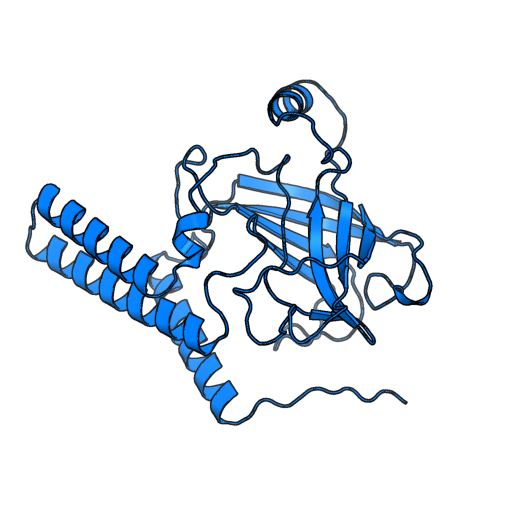 1.00 98.25 266 ALA A CA 1
ATOM 2084 C C . ALA A 1 266 ? -3.274 -0.119 17.045 1.00 98.25 266 ALA A C 1
ATOM 2086 O O . ALA A 1 266 ? -3.129 0.951 16.446 1.00 98.25 266 ALA A O 1
ATOM 2087 N N . THR A 1 267 ? -2.308 -0.733 17.732 1.00 95.50 267 THR A N 1
ATOM 2088 C CA . THR A 1 267 ? -0.878 -0.376 17.718 1.00 95.50 267 THR A CA 1
ATOM 2089 C C . THR A 1 267 ? -0.023 -1.551 17.248 1.00 95.50 267 THR A C 1
ATOM 2091 O O . THR A 1 267 ? -0.369 -2.698 17.617 1.00 95.50 267 THR A O 1
#

Radius of gyration: 20.34 Å; chains: 1; bounding box: 54×41×55 Å

Foldseek 3Di:
DDPPPPPPDDPVVVVLVVLVVVLLVVLDVVVDPQAHSWQGAWPDKDKDKKWFDDFPCVQLFAVNVDGDIFTKIWIKGFGDDPPLQFQAKIKIKIKTAQRDDADPDPPCRVGRIDIQIWIQDAFDQAFASVLVSVVSVLVVVLVVVLVVCVVVVPDPVVSVVSVVVSVVVNCVSRVLVVVGGDGRADPLQGKIKSLAWDDRPPWIKIKMKHQPPNPDDDSVVVVVCVVDPPDDRDIFIKIQTDPDCVQVPRRTSRGHDPGPDIDGGID

Sequence (267 aa):
MNDTNTETGSGDDAVLLEQIRGAMKKVHEGVGMAFRGQHPKGLGVVHGAFQVHEVPIAYRVGVFAEPKSYATWIRFSIAKEWDDRSPNVRGMAIKLLGVPGEKLAPGEAEATTHDFVLATHPVFFARDAKHFLQFLVMKGAQAKEAGEAKIQGKSPEELAALEMQHLKQLVAAFPVTAKFFTTAESPLTQQYFSQTPYQYGNYVVKYFVQHPDSKDRLVNEMQQRLATSPQAVQFEFGIEVQTNPETMPIDDATQPWNSPERVILAT

Secondary structure (DSSP, 8-state):
----------HHHHHHHHHHHHHHHHHHHHH-TTS-SSS-EEEEEEEEEEEE----GGG--GGGSS-EEEEEEEEEEESS-S-TTS---EEEEEEEES--S---STT-TT--EEEEEEESSSS-SSSSHHHHHHHHHHHHHHHHHHHHHHHTT--HHHHHHHHHHHHHHHHHH-GGGGGTTS----TTTS-EE--S-EEETTEEEEEEEE-TT-SS--THHHHHHHHH--PPP--EEEEEE-S-TTTS-SS-TTSPP--S-EEEEE-